Protein AF-A0A9E7ELL7-F1 (afdb_monomer)

Secondary structure (DSSP, 8-state):
--PPPP------------------EESSS-EE-GGG----HHHHHHHHT-EE--HHHHHHHHHHHTSPPPHHHHTTSEEEEESHHHHHHHHHTT----------TTSS---HHHHHHHHHHHHHHGGGGT-PPPPEEEEPPPEETTEEEEE--TT-TTSS--TT--HHHHHHHHHHHS---S-SSHHHHHHH---TTT-HHHHHHHHH---HHHHHHHHHHHHTTSS-HHHHHHHHHHHHHHHHHHHHHHHHT--HHHHHHHHS--PPP----

Solvent-accessible surface area (backbone atoms only — not comparable to full-atom values): 16360 Å² total; per-residue (Å²): 144,83,84,85,85,90,79,83,90,78,90,82,79,87,74,81,75,75,75,76,75,72,67,60,44,74,40,67,87,48,65,42,29,38,96,65,38,68,78,61,63,67,61,47,30,63,75,71,67,46,42,75,55,46,70,70,56,46,53,46,50,20,67,74,68,76,42,84,59,55,66,47,53,78,67,49,36,39,39,31,26,39,61,50,69,56,54,51,51,37,51,74,70,71,48,89,83,84,88,86,85,84,75,65,93,83,61,93,71,86,45,43,39,60,45,51,69,59,51,52,54,48,43,71,45,23,60,82,74,77,41,77,62,79,60,43,76,34,43,62,81,70,64,13,26,67,33,71,58,39,66,57,39,89,90,39,76,67,26,52,85,56,68,82,52,49,64,68,51,48,44,50,43,52,72,74,35,35,29,69,29,53,50,98,41,70,70,53,15,50,73,69,15,27,45,66,92,64,14,35,50,60,50,51,36,67,72,69,51,85,53,62,69,59,50,52,47,50,50,55,33,26,39,56,20,75,41,55,65,70,57,53,45,50,52,40,40,52,55,52,36,54,53,31,53,52,49,44,55,56,56,72,70,60,46,71,68,56,50,50,62,69,71,46,92,66,86,75,74,88,86,77,131

pLDDT: mean 84.32, std 18.84, range [29.28, 98.62]

Foldseek 3Di:
DDDDDDDDDDDDDDDPPPPPQPCFDFAQPDGAHRPLDADDVVVVCVVLVWAFLDPVVQVLCCVLVVHHRALCSVLCQQTTKFCVVVVSVCSVVVHDDDDDDDDDPAWPDDFQRNPSVVLVVVQVCQVVVPHHRDMDTGGDAQFFQQWRRDGQGPVDPLRDDDLPAALVRLLVSLVPRRDWQADPDLVVCQVQFGDLVIGNLLVLCSVQVRDPVVSVVCCVCRRNSNDDPVRSSVVSSVRVNVVSVVVVVVVVPDDPVNVCVVPDDDDDPCPDD

InterPro domains:
  IPR002305 Aminoacyl-tRNA synthetase, class Ic [PF00579] (119-244)
  IPR014729 Rossmann-like alpha/beta/alpha sandwich fold [G3DSA:3.40.50.620] (17-115)
  IPR014729 Rossmann-like alpha/beta/alpha sandwich fold [G3DSA:3.40.50.620] (116-154)

Radius of gyration: 25.14 Å; Cα contacts (8 Å, |Δi|>4): 303; chains: 1; bounding box: 100×64×61 Å

Sequence (273 aa):
MAEEPKKGDAVGSGVGGREAEEEQVVNPWEVTAKDGGKIDYDKLIEKFGCQRLEESLVRRVERLTGRPAHVFLRRGVFFAHRDFNEILDVYERGEKFYLYTGRGPSSEALHFGHLDPYFRMTRDVAPRIGYQKPALIESSFFPALQGETGKMSASDPNSAIYVTDSSKGIKNKVNRYAFSGGQDSIENHRKYGANLEVDIPVKYLGFFLEDDAELDHIRKEYGAGRMLTGEVKKRLIEVLSELVERHQRARAAVTDEMVDAFMAARPLPHMFS

Nearest PDB structures (foldseek):
  5ujj-assembly1_B  TM=9.370E-01  e=8.200E-26  Homo sapiens
  2quh-assembly1_B  TM=9.475E-01  e=1.214E-24  Homo sapiens
  3kt8-assembly2_C  TM=9.384E-01  e=3.379E-22  Saccharomyces cerevisiae
  3foc-assembly1_A-2  TM=9.316E-01  e=3.097E-21  Giardia lamblia ATCC 50803
  4j75-assembly1_A  TM=9.447E-01  e=1.026E-20  Plasmodium falciparum 3D7

Mean predicted aligned error: 8.96 Å

Structure (mmCIF, N/CA/C/O backbone):
data_AF-A0A9E7ELL7-F1
#
_entry.id   AF-A0A9E7ELL7-F1
#
loop_
_atom_site.group_PDB
_atom_site.id
_atom_site.type_symbol
_atom_site.label_atom_id
_atom_site.label_alt_id
_atom_site.label_comp_id
_atom_site.label_asym_id
_atom_site.label_entity_id
_atom_site.label_seq_id
_atom_site.pdbx_PDB_ins_code
_atom_site.Cartn_x
_atom_site.Cartn_y
_atom_site.Cartn_z
_atom_site.occupancy
_atom_site.B_iso_or_equiv
_atom_site.auth_seq_id
_atom_site.auth_comp_id
_atom_site.auth_asym_id
_atom_site.auth_atom_id
_atom_site.pdbx_PDB_model_num
ATOM 1 N N . MET A 1 1 ? 73.221 -36.186 26.616 1.00 43.66 1 MET A N 1
ATOM 2 C CA . MET A 1 1 ? 72.750 -36.550 25.265 1.00 43.66 1 MET A CA 1
ATOM 3 C C . MET A 1 1 ? 71.576 -37.496 25.416 1.00 43.66 1 MET A C 1
ATOM 5 O O . MET A 1 1 ? 71.796 -38.609 25.869 1.00 43.66 1 MET A O 1
ATOM 9 N N . ALA A 1 2 ? 70.369 -37.025 25.109 1.00 31.25 2 ALA A N 1
ATOM 10 C CA . ALA A 1 2 ? 69.216 -37.829 24.701 1.00 31.25 2 ALA A CA 1
ATOM 11 C C . ALA A 1 2 ? 68.102 -36.846 24.298 1.00 31.25 2 ALA A C 1
ATOM 13 O O . ALA A 1 2 ? 67.585 -36.129 25.151 1.00 31.25 2 ALA A O 1
ATOM 14 N N . GLU A 1 3 ? 67.833 -36.761 22.995 1.00 33.44 3 GLU A N 1
ATOM 15 C CA . GLU A 1 3 ? 66.688 -36.064 22.400 1.00 33.44 3 GLU A CA 1
ATOM 16 C C . GLU A 1 3 ? 65.380 -36.830 22.654 1.00 33.44 3 GLU A C 1
ATOM 18 O O . GLU A 1 3 ? 65.370 -38.052 22.817 1.00 33.44 3 GLU A O 1
ATOM 23 N N . GLU A 1 4 ? 64.281 -36.077 22.675 1.00 30.78 4 GLU A N 1
ATOM 24 C CA . GLU A 1 4 ? 62.903 -36.528 22.874 1.00 30.78 4 GLU A CA 1
ATOM 25 C C . GLU A 1 4 ? 62.364 -37.403 21.720 1.00 30.78 4 GLU A C 1
ATOM 27 O O . GLU A 1 4 ? 62.724 -37.197 20.556 1.00 30.78 4 GLU A O 1
ATOM 32 N N . PRO A 1 5 ? 61.438 -38.345 21.994 1.00 34.50 5 PRO A N 1
ATOM 33 C CA . PRO A 1 5 ? 60.794 -39.149 20.964 1.00 34.50 5 PRO A CA 1
ATOM 34 C C . PRO A 1 5 ? 59.518 -38.491 20.407 1.00 34.50 5 PRO A C 1
ATOM 36 O O . PRO A 1 5 ? 58.707 -37.916 21.132 1.00 34.50 5 PRO A O 1
ATOM 39 N N . LYS A 1 6 ? 59.300 -38.672 19.098 1.00 39.38 6 LYS A N 1
ATOM 40 C CA . LYS A 1 6 ? 58.065 -38.334 18.371 1.00 39.38 6 LYS A CA 1
ATOM 41 C C . LYS A 1 6 ? 56.900 -39.280 18.726 1.00 39.38 6 LYS A C 1
ATOM 43 O O . LYS A 1 6 ? 57.083 -40.493 18.797 1.00 39.38 6 LYS A O 1
ATOM 48 N N . LYS A 1 7 ? 55.685 -38.728 18.810 1.00 36.28 7 LYS A N 1
ATOM 49 C CA . LYS A 1 7 ? 54.375 -39.403 18.657 1.00 36.28 7 LYS A CA 1
ATOM 50 C C . LYS A 1 7 ? 53.616 -38.621 17.572 1.00 36.28 7 LYS A C 1
ATOM 52 O O . LYS A 1 7 ? 53.648 -37.400 17.613 1.00 36.28 7 LYS A O 1
ATOM 57 N N . GLY A 1 8 ? 53.012 -39.209 16.544 1.00 32.34 8 GLY A N 1
ATOM 58 C CA . GLY A 1 8 ? 52.287 -40.477 16.500 1.00 32.34 8 GLY A CA 1
ATOM 59 C C . GLY A 1 8 ? 50.798 -40.139 16.396 1.00 32.34 8 GLY A C 1
ATOM 60 O O . GLY A 1 8 ? 50.243 -39.590 17.343 1.00 32.34 8 GLY A O 1
ATOM 61 N N . ASP A 1 9 ? 50.225 -40.405 15.224 1.00 30.45 9 ASP A N 1
ATOM 62 C CA . ASP A 1 9 ? 48.910 -39.979 14.735 1.00 30.45 9 ASP A CA 1
ATOM 63 C C . ASP A 1 9 ? 47.727 -40.255 15.677 1.00 30.45 9 ASP A C 1
ATOM 65 O O . ASP A 1 9 ? 47.635 -41.311 16.304 1.00 30.45 9 ASP A O 1
ATOM 69 N N . ALA A 1 10 ? 46.760 -39.330 15.688 1.00 34.09 10 ALA A N 1
ATOM 70 C CA . ALA A 1 10 ? 45.421 -39.561 16.215 1.00 34.09 10 ALA A CA 1
ATOM 71 C C . ALA A 1 10 ? 44.362 -39.027 15.239 1.00 34.09 10 ALA A C 1
ATOM 73 O O . ALA A 1 10 ? 44.317 -37.849 14.891 1.00 34.09 10 ALA A O 1
ATOM 74 N N . VAL A 1 11 ? 43.527 -39.967 14.810 1.00 34.97 11 VAL A N 1
ATOM 75 C CA . VAL A 1 11 ? 42.362 -39.868 13.934 1.00 34.97 11 VAL A CA 1
ATOM 76 C C . VAL A 1 11 ? 41.392 -38.778 14.407 1.00 34.97 11 VAL A C 1
ATOM 78 O O . VAL A 1 11 ? 40.815 -38.877 15.487 1.00 34.97 11 VAL A O 1
ATOM 81 N N . GLY A 1 12 ? 41.186 -37.755 13.574 1.00 30.44 12 GLY A N 1
ATOM 82 C CA . GLY A 1 12 ? 40.154 -36.734 13.751 1.00 30.44 12 GLY A CA 1
ATOM 83 C C . GLY A 1 12 ? 38.870 -37.134 13.031 1.00 30.44 12 GLY A C 1
ATOM 84 O O . GLY A 1 12 ? 38.763 -37.007 11.814 1.00 30.44 12 GLY A O 1
ATOM 85 N N . SER A 1 13 ? 37.912 -37.640 13.801 1.00 32.66 13 SER A N 1
ATOM 86 C CA . SER A 1 13 ? 36.536 -37.932 13.407 1.00 32.66 13 SER A CA 1
ATOM 87 C C . SER A 1 13 ? 35.856 -36.720 12.769 1.00 32.66 13 SER A C 1
ATOM 89 O O . SER A 1 13 ? 35.783 -35.652 13.379 1.00 32.66 13 SER A O 1
ATOM 91 N N . GLY A 1 14 ? 35.312 -36.918 11.568 1.00 34.47 14 GLY A N 1
ATOM 92 C CA . GLY A 1 14 ? 34.451 -35.955 10.900 1.00 34.47 14 GLY A CA 1
ATOM 93 C C . GLY A 1 14 ? 33.219 -35.642 11.742 1.00 34.47 14 GLY A C 1
ATOM 94 O O . GLY A 1 14 ? 32.371 -36.502 11.972 1.00 34.47 14 GLY A O 1
ATOM 95 N N . VAL A 1 15 ? 33.113 -34.388 12.165 1.00 36.56 15 VAL A N 1
ATOM 96 C CA . VAL A 1 15 ? 31.844 -33.783 12.551 1.00 36.56 15 VAL A CA 1
ATOM 97 C C . VAL A 1 15 ? 31.489 -32.852 11.407 1.00 36.56 15 VAL A C 1
ATOM 99 O O . VAL A 1 15 ? 32.060 -31.773 11.270 1.00 36.56 15 VAL A O 1
ATOM 102 N N . GLY A 1 16 ? 30.588 -33.320 10.542 1.00 31.80 16 GLY A N 1
ATOM 103 C CA . GLY A 1 16 ? 29.908 -32.462 9.587 1.00 31.80 16 GLY A CA 1
ATOM 104 C C . GLY A 1 16 ? 29.202 -31.364 10.370 1.00 31.80 16 GLY A C 1
ATOM 105 O O . GLY A 1 16 ? 28.223 -31.628 11.072 1.00 31.80 16 GLY A O 1
ATOM 106 N N . GLY A 1 17 ? 29.739 -30.149 10.290 1.00 29.28 17 GLY A N 1
ATOM 107 C CA . GLY A 1 17 ? 29.010 -28.961 10.687 1.00 29.28 17 GLY A CA 1
ATOM 108 C C . GLY A 1 17 ? 27.741 -28.924 9.852 1.00 29.28 17 GLY A C 1
ATOM 109 O O . GLY A 1 17 ? 27.807 -28.859 8.628 1.00 29.28 17 GLY A O 1
ATOM 110 N N . ARG A 1 18 ? 26.582 -29.022 10.506 1.00 36.50 18 ARG A N 1
ATOM 111 C CA . ARG A 1 18 ? 25.353 -28.518 9.903 1.00 36.50 18 ARG A CA 1
ATOM 112 C C . ARG A 1 18 ? 25.609 -27.036 9.693 1.00 36.50 18 ARG A C 1
ATOM 114 O O . ARG A 1 18 ? 25.736 -26.307 10.675 1.00 36.50 18 ARG A O 1
ATOM 121 N N . GLU A 1 19 ? 25.772 -26.633 8.440 1.00 34.06 19 GLU A N 1
ATOM 122 C CA . GLU A 1 19 ? 25.652 -25.235 8.057 1.00 34.06 19 GLU A CA 1
ATOM 123 C C . GLU A 1 19 ? 24.343 -24.745 8.678 1.00 34.06 19 GLU A C 1
ATOM 125 O O . GLU A 1 19 ? 23.281 -25.333 8.459 1.00 34.06 19 GLU A O 1
ATOM 130 N N . ALA A 1 20 ? 24.436 -23.761 9.570 1.00 38.53 20 ALA A N 1
ATOM 131 C CA . ALA A 1 20 ? 23.254 -23.058 10.021 1.00 38.53 20 ALA A CA 1
ATOM 132 C C . ALA A 1 20 ? 22.677 -22.408 8.763 1.00 38.53 20 ALA A C 1
ATOM 134 O O . ALA A 1 20 ? 23.287 -21.491 8.221 1.00 38.53 20 ALA A O 1
ATOM 135 N N . GLU A 1 21 ? 21.571 -22.945 8.244 1.00 46.81 21 GLU A N 1
ATOM 136 C CA . GLU A 1 21 ? 20.858 -22.295 7.153 1.00 46.81 21 GLU A CA 1
ATOM 137 C C . GLU A 1 21 ? 20.517 -20.882 7.626 1.00 46.81 21 GLU A C 1
ATOM 139 O O . GLU A 1 21 ? 19.765 -20.718 8.587 1.00 46.81 21 GLU A O 1
ATOM 144 N N . GLU A 1 22 ? 21.100 -19.862 6.995 1.00 56.12 22 GLU A N 1
ATOM 145 C CA . GLU 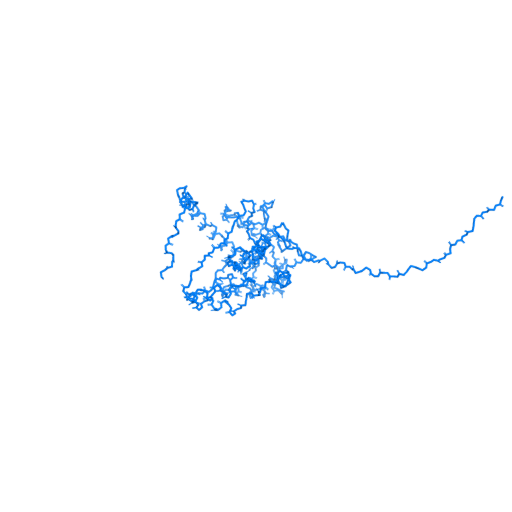A 1 22 ? 20.744 -18.479 7.291 1.00 56.12 22 GLU A CA 1
ATOM 146 C C . GLU A 1 22 ? 19.259 -18.284 6.946 1.00 56.12 22 GLU A C 1
ATOM 148 O O . GLU A 1 22 ? 18.849 -18.283 5.782 1.00 56.12 22 GLU A O 1
ATOM 153 N 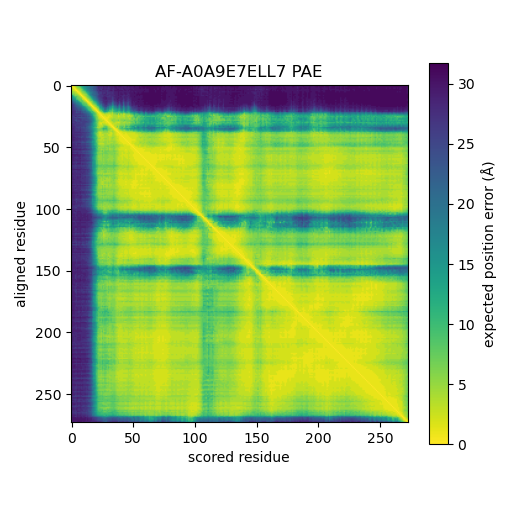N . GLU A 1 23 ? 18.417 -18.222 7.977 1.00 71.50 23 GLU A N 1
ATOM 154 C CA . GLU A 1 23 ? 16.991 -17.942 7.850 1.00 71.50 23 GLU A CA 1
ATOM 155 C C . GLU A 1 23 ? 16.754 -16.445 7.614 1.00 71.50 23 GLU A C 1
ATOM 157 O O . GLU A 1 23 ? 17.470 -15.595 8.138 1.00 71.50 23 GLU A O 1
ATOM 162 N N . GLN A 1 24 ? 15.680 -16.106 6.892 1.00 81.50 24 GLN A N 1
ATOM 163 C CA . GLN A 1 24 ? 15.206 -14.721 6.803 1.00 81.50 24 GLN A CA 1
ATOM 164 C C . GLN A 1 24 ? 14.912 -14.133 8.198 1.00 81.50 24 GLN A C 1
ATOM 166 O O . GLN A 1 24 ? 14.290 -14.785 9.052 1.00 81.50 24 GLN A O 1
ATOM 171 N N . VAL A 1 25 ? 15.292 -12.873 8.413 1.00 78.75 25 VAL A N 1
ATOM 172 C CA . VAL A 1 25 ? 15.015 -12.131 9.649 1.00 78.75 25 VAL A CA 1
ATOM 173 C C . VAL A 1 25 ? 13.893 -11.145 9.376 1.00 78.75 25 VAL A C 1
ATOM 175 O O . VAL A 1 25 ? 14.016 -10.274 8.526 1.00 78.75 25 VAL A O 1
ATOM 178 N N . VAL A 1 26 ? 1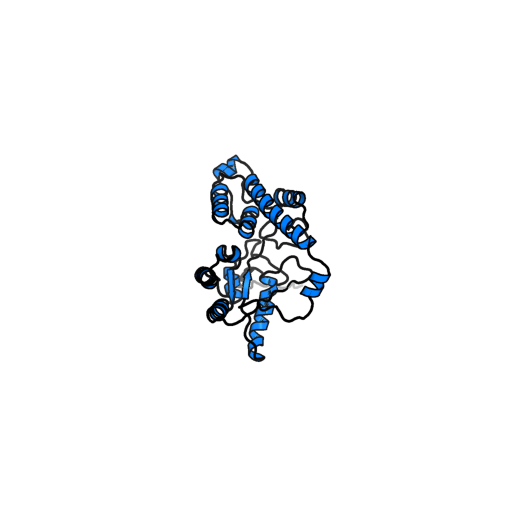2.783 -11.270 10.104 1.00 75.19 26 VAL A N 1
ATOM 179 C CA . VAL A 1 26 ? 11.666 -10.321 10.039 1.00 75.19 26 VAL A CA 1
ATOM 180 C C . VAL A 1 26 ? 11.233 -9.983 11.456 1.00 75.19 26 VAL A C 1
ATOM 182 O O . VAL A 1 26 ? 10.688 -10.829 12.163 1.00 75.19 26 VAL A O 1
ATOM 185 N N . ASN A 1 27 ? 11.510 -8.755 11.887 1.00 73.62 27 ASN A N 1
ATOM 186 C CA . ASN A 1 27 ? 11.159 -8.238 13.209 1.00 73.62 27 ASN A CA 1
ATOM 187 C C . ASN A 1 27 ? 10.890 -6.709 13.138 1.00 73.62 27 ASN A C 1
ATOM 189 O O . ASN A 1 27 ? 10.907 -6.134 12.044 1.00 73.62 27 ASN A O 1
ATOM 193 N N . PRO A 1 28 ? 10.592 -6.019 14.260 1.00 64.88 28 PRO A N 1
ATOM 194 C CA . PRO A 1 28 ? 10.284 -4.586 14.231 1.00 64.88 28 PRO A CA 1
ATOM 195 C C . PRO A 1 28 ? 11.435 -3.691 13.763 1.00 64.88 28 PRO A C 1
ATOM 197 O O . PRO A 1 28 ? 11.202 -2.562 13.343 1.00 64.88 28 PRO A O 1
ATOM 200 N N . TRP A 1 29 ? 12.668 -4.173 13.837 1.00 65.56 29 TRP A N 1
ATOM 201 C CA . TRP A 1 29 ? 13.875 -3.386 13.607 1.00 65.56 29 TRP A CA 1
ATOM 202 C C . TRP A 1 29 ? 14.555 -3.749 12.289 1.00 65.56 29 TRP A C 1
ATOM 204 O O . TRP A 1 29 ? 15.090 -2.871 11.617 1.00 65.56 29 TRP A O 1
ATOM 214 N N . GLU A 1 30 ? 14.483 -5.019 11.895 1.00 69.25 30 GLU A N 1
ATOM 215 C CA . GLU A 1 30 ? 15.226 -5.584 10.776 1.00 69.25 30 GLU A CA 1
ATOM 216 C C . GLU A 1 30 ? 14.345 -6.481 9.901 1.00 69.25 30 GLU A C 1
ATOM 218 O O . GLU A 1 30 ? 13.513 -7.255 10.388 1.00 69.25 30 GLU A O 1
ATOM 223 N N . VAL A 1 31 ? 14.550 -6.354 8.590 1.00 70.75 31 VAL A N 1
ATOM 224 C CA . VAL A 1 31 ? 13.953 -7.200 7.559 1.00 70.75 31 VAL A CA 1
ATOM 225 C C . VAL A 1 31 ? 15.061 -7.567 6.581 1.00 70.75 31 VAL A C 1
ATOM 227 O O . VAL A 1 31 ? 15.506 -6.710 5.820 1.00 70.75 31 VAL A O 1
ATOM 230 N N . THR A 1 32 ? 15.506 -8.817 6.607 1.00 73.44 32 THR A N 1
ATOM 231 C CA . THR A 1 32 ? 16.510 -9.355 5.686 1.00 73.44 32 THR A CA 1
ATOM 232 C C . THR A 1 32 ? 16.026 -10.683 5.122 1.00 73.44 32 THR A C 1
ATOM 234 O O . THR A 1 32 ? 15.540 -11.562 5.836 1.00 73.44 32 THR A O 1
ATOM 237 N N . ALA A 1 33 ? 16.114 -10.813 3.803 1.00 73.25 33 ALA A N 1
ATOM 238 C CA . ALA A 1 33 ? 15.846 -12.066 3.119 1.00 73.25 33 ALA A CA 1
ATOM 239 C C . ALA A 1 33 ? 17.100 -12.947 3.113 1.00 73.25 33 ALA A C 1
ATOM 241 O O . ALA A 1 33 ? 18.222 -12.437 3.123 1.00 73.25 33 ALA A O 1
ATOM 242 N N . LYS A 1 34 ? 16.900 -14.265 3.033 1.00 72.81 34 LYS A N 1
ATOM 243 C CA . LYS A 1 34 ? 17.990 -15.234 2.862 1.00 72.81 34 LYS A CA 1
ATOM 244 C C . LYS A 1 34 ? 18.791 -14.903 1.596 1.00 72.81 34 LYS A C 1
ATOM 246 O O . LYS A 1 34 ? 18.184 -14.693 0.547 1.00 72.81 34 LYS A O 1
ATOM 251 N N . ASP A 1 35 ? 20.117 -14.833 1.708 1.00 66.06 35 ASP A N 1
ATOM 252 C CA . ASP A 1 35 ? 21.062 -14.559 0.609 1.00 66.06 35 ASP A CA 1
ATOM 253 C C . ASP A 1 35 ? 20.788 -13.262 -0.187 1.00 66.06 35 ASP A C 1
ATOM 255 O O . ASP A 1 35 ? 21.155 -13.148 -1.356 1.00 66.06 35 ASP A O 1
ATOM 259 N N . GLY A 1 36 ? 20.100 -12.275 0.405 1.00 61.78 36 GLY A N 1
ATOM 260 C CA . GLY A 1 36 ? 19.645 -11.097 -0.348 1.00 61.78 36 GLY A CA 1
ATOM 261 C C . GLY A 1 36 ? 18.590 -11.439 -1.413 1.00 61.78 36 GLY A C 1
ATOM 262 O O . GLY A 1 36 ? 18.489 -10.773 -2.441 1.00 61.78 36 GLY A O 1
ATOM 263 N N . GLY A 1 37 ? 17.822 -12.505 -1.196 1.00 68.06 37 GLY A N 1
ATOM 264 C CA . GLY A 1 37 ? 16.690 -12.893 -2.028 1.00 68.06 37 GLY A CA 1
ATOM 265 C C . GLY A 1 37 ? 15.399 -12.147 -1.678 1.00 68.06 37 GLY A C 1
ATOM 266 O O . GLY A 1 37 ? 15.401 -11.015 -1.195 1.00 68.06 37 GLY A O 1
ATOM 267 N N . LYS A 1 38 ? 14.265 -12.807 -1.918 1.00 74.50 38 LYS A N 1
ATOM 268 C CA . LYS A 1 38 ? 12.917 -12.317 -1.592 1.00 74.50 38 LYS A CA 1
ATOM 269 C C . LYS A 1 38 ? 12.461 -12.861 -0.238 1.00 74.50 38 LYS A C 1
ATOM 271 O O . LYS A 1 38 ? 12.820 -13.973 0.144 1.00 74.50 38 LYS A O 1
ATOM 276 N N . ILE A 1 39 ? 11.632 -12.090 0.463 1.00 80.31 39 ILE A N 1
ATOM 277 C CA . ILE A 1 39 ? 10.960 -12.547 1.683 1.00 80.31 39 ILE A CA 1
ATOM 278 C C . ILE A 1 39 ? 9.959 -13.655 1.338 1.00 80.31 39 ILE A C 1
ATOM 280 O O . ILE A 1 39 ? 9.064 -13.473 0.509 1.00 80.31 39 ILE A O 1
ATOM 284 N N . ASP A 1 40 ? 10.103 -14.793 2.007 1.00 85.62 40 ASP A N 1
ATOM 285 C CA . ASP A 1 40 ? 9.199 -15.931 1.902 1.00 85.62 40 ASP A CA 1
ATOM 286 C C . ASP A 1 40 ? 8.050 -15.741 2.898 1.00 85.62 40 ASP A C 1
ATOM 288 O O . ASP A 1 40 ? 8.168 -16.033 4.092 1.00 85.62 40 ASP A O 1
ATOM 292 N N . TYR A 1 41 ? 6.942 -15.192 2.403 1.00 85.81 41 TYR A N 1
ATOM 293 C CA . TYR A 1 41 ? 5.769 -14.887 3.216 1.00 85.81 41 TYR A CA 1
ATOM 294 C C . TYR A 1 41 ? 5.042 -16.136 3.732 1.00 85.81 41 TYR A C 1
ATOM 296 O O . TYR A 1 41 ? 4.417 -16.054 4.787 1.00 85.81 41 TYR A O 1
ATOM 304 N N . ASP A 1 42 ? 5.150 -17.286 3.061 1.00 87.38 42 ASP A N 1
ATOM 305 C CA . ASP A 1 42 ? 4.527 -18.529 3.533 1.00 87.38 42 ASP A CA 1
ATOM 306 C C . ASP A 1 42 ? 5.263 -19.062 4.765 1.00 87.38 42 ASP A C 1
ATOM 308 O O . ASP A 1 42 ? 4.636 -19.356 5.787 1.00 87.38 42 ASP A O 1
ATOM 312 N N . LYS A 1 43 ? 6.601 -19.017 4.755 1.00 85.88 43 LYS A N 1
ATOM 313 C CA . LYS A 1 43 ? 7.395 -19.286 5.966 1.00 85.88 43 LYS A CA 1
ATOM 314 C C . LYS A 1 43 ? 7.088 -18.314 7.105 1.00 85.88 43 LYS A C 1
ATOM 316 O O . LYS A 1 43 ? 7.156 -18.705 8.270 1.00 85.88 43 LYS A O 1
ATOM 321 N N . LEU A 1 44 ? 6.755 -17.052 6.811 1.00 84.38 44 LEU A N 1
ATOM 322 C CA . LEU A 1 44 ? 6.331 -16.106 7.853 1.00 84.38 44 LEU A CA 1
ATOM 323 C C . LEU A 1 44 ? 4.980 -16.501 8.456 1.00 84.38 44 LEU A C 1
ATOM 325 O O . LEU A 1 44 ? 4.835 -16.445 9.677 1.00 84.38 44 LEU A O 1
ATOM 329 N N . ILE A 1 45 ? 4.014 -16.937 7.643 1.00 87.00 45 ILE A N 1
ATOM 330 C CA . ILE A 1 45 ? 2.720 -17.427 8.143 1.00 87.00 45 ILE A CA 1
ATOM 331 C C . ILE A 1 45 ? 2.942 -18.562 9.144 1.00 87.00 45 ILE A C 1
ATOM 333 O O . ILE A 1 45 ? 2.415 -18.499 10.256 1.00 87.00 45 ILE A O 1
ATOM 337 N N . GLU A 1 46 ? 3.771 -19.544 8.788 1.00 86.56 46 GLU A N 1
ATOM 338 C CA . GLU A 1 46 ? 4.094 -20.681 9.655 1.00 86.56 46 GLU A CA 1
ATOM 339 C C . GLU A 1 46 ? 4.831 -20.245 10.929 1.00 86.56 46 GLU A C 1
ATOM 341 O O . GLU A 1 46 ? 4.389 -20.546 12.040 1.00 86.56 46 GLU A O 1
ATOM 346 N N . LYS A 1 47 ? 5.915 -19.467 10.789 1.00 83.62 47 LYS A N 1
ATOM 347 C CA . LYS A 1 47 ? 6.759 -19.005 11.909 1.00 83.62 47 LYS A CA 1
ATOM 348 C C . LYS A 1 47 ? 5.976 -18.184 12.931 1.00 83.62 47 LYS A C 1
ATOM 350 O O . LYS A 1 47 ? 6.163 -18.331 14.144 1.00 83.62 47 LYS A O 1
ATOM 355 N N . PHE A 1 48 ? 5.091 -17.313 12.457 1.00 83.19 48 PHE A N 1
ATOM 356 C CA . PHE A 1 48 ? 4.283 -16.462 13.321 1.00 83.19 48 PHE A CA 1
ATOM 357 C C . PHE A 1 48 ? 2.950 -17.119 13.718 1.00 83.19 48 PHE A C 1
ATOM 359 O O . PHE A 1 48 ? 2.285 -16.627 14.632 1.00 83.19 48 PHE A O 1
ATOM 366 N N . GLY A 1 49 ? 2.576 -18.259 13.132 1.00 85.56 49 GLY A N 1
ATOM 367 C CA . GLY A 1 49 ? 1.323 -18.963 13.420 1.00 85.56 49 GLY A CA 1
ATOM 368 C C . GLY A 1 49 ? 0.086 -18.175 12.982 1.00 85.56 49 GLY A C 1
ATOM 369 O O . GLY A 1 49 ? -0.924 -18.160 13.690 1.00 85.56 49 GLY A O 1
ATOM 370 N N . CYS A 1 50 ? 0.201 -17.427 11.885 1.00 90.31 50 CYS A N 1
ATOM 371 C CA . CYS A 1 50 ? -0.922 -16.735 11.257 1.00 90.31 50 CYS A CA 1
ATOM 372 C C . CYS A 1 50 ? -1.705 -17.699 10.353 1.00 90.31 50 CYS A C 1
ATOM 374 O O . CYS A 1 50 ? -1.279 -18.821 10.092 1.00 90.31 50 CYS A O 1
ATOM 376 N N . GLN A 1 51 ? -2.851 -17.248 9.855 1.00 93.50 51 GLN A N 1
ATOM 377 C CA . GLN A 1 51 ? -3.602 -17.927 8.801 1.00 93.50 51 GLN A CA 1
ATOM 378 C C . GLN A 1 51 ? -3.425 -17.170 7.487 1.00 93.50 51 GLN A C 1
ATOM 380 O O . GLN A 1 51 ? -3.320 -15.943 7.488 1.00 93.50 51 GLN A O 1
ATOM 385 N N . ARG A 1 52 ? -3.386 -17.889 6.362 1.00 95.06 52 ARG A N 1
ATOM 386 C CA . ARG A 1 52 ? -3.370 -17.274 5.030 1.00 95.06 52 ARG A CA 1
ATOM 387 C C . ARG A 1 52 ? -4.698 -16.557 4.793 1.00 95.06 52 ARG A C 1
ATOM 389 O O . ARG A 1 52 ? -5.758 -17.127 5.032 1.00 95.06 52 ARG A O 1
ATOM 396 N N . LEU A 1 53 ? -4.647 -15.331 4.278 1.00 95.62 53 LEU A N 1
ATOM 397 C CA . LEU A 1 53 ? -5.843 -14.641 3.802 1.00 95.62 53 LEU A CA 1
ATOM 398 C C . LEU A 1 53 ? -6.215 -15.208 2.432 1.00 95.62 53 LEU A C 1
ATOM 400 O O . LEU A 1 53 ? -5.640 -14.847 1.409 1.00 95.62 53 LEU A O 1
ATOM 404 N N . GLU A 1 54 ? -7.139 -16.163 2.440 1.00 95.31 54 GLU A N 1
ATOM 405 C CA . GLU A 1 54 ? -7.611 -16.830 1.232 1.00 95.31 54 GLU A CA 1
ATOM 406 C C . GLU A 1 54 ? -8.619 -15.988 0.442 1.00 95.31 54 GLU A C 1
ATOM 408 O O . GLU A 1 54 ? -9.374 -15.182 0.987 1.00 95.31 54 GLU A O 1
ATOM 413 N N . GLU A 1 55 ? -8.728 -16.283 -0.852 1.00 95.69 55 GLU A N 1
ATOM 414 C CA . GLU A 1 55 ? -9.715 -15.680 -1.753 1.00 95.69 55 GLU A CA 1
ATOM 415 C C . GLU A 1 55 ? -11.170 -15.892 -1.280 1.00 95.69 55 GLU A C 1
ATOM 417 O O . GLU A 1 55 ? -12.068 -15.097 -1.559 1.00 95.69 55 GLU A O 1
ATOM 422 N N . SER A 1 56 ? -11.428 -16.964 -0.525 1.00 97.00 56 SER A N 1
ATOM 423 C CA . SER A 1 56 ? -12.722 -17.220 0.115 1.00 97.00 56 SER A CA 1
ATOM 424 C C . SER A 1 56 ? -13.118 -16.101 1.093 1.00 97.00 56 SER A C 1
ATOM 426 O O . SER A 1 56 ? -14.279 -15.681 1.096 1.00 97.00 56 SER A O 1
ATOM 428 N N . LEU A 1 57 ? -12.162 -15.570 1.862 1.00 97.19 57 LEU A N 1
ATOM 429 C CA . LEU A 1 57 ? -12.365 -14.447 2.779 1.00 97.19 57 LEU A CA 1
ATOM 430 C C . LEU A 1 57 ? -12.501 -13.123 2.031 1.00 97.19 57 LEU A C 1
ATOM 432 O O . LEU A 1 57 ? -13.349 -12.315 2.403 1.00 97.19 57 LEU A O 1
ATOM 436 N N . VAL A 1 58 ? -11.738 -12.922 0.952 1.00 97.31 58 VAL A N 1
ATOM 437 C CA . VAL A 1 58 ? -11.879 -11.741 0.081 1.00 97.31 58 VAL A CA 1
ATOM 438 C C . VAL A 1 58 ? -13.307 -11.662 -0.462 1.00 97.31 58 VAL A C 1
ATOM 440 O O . VAL A 1 58 ? -14.000 -10.673 -0.224 1.00 97.31 58 VAL A O 1
ATOM 443 N N . ARG A 1 59 ? -13.814 -12.747 -1.060 1.00 97.81 59 ARG A N 1
ATOM 444 C CA . ARG A 1 59 ? -15.209 -12.827 -1.531 1.00 97.81 59 ARG A CA 1
ATOM 445 C C . ARG A 1 59 ? -16.232 -12.635 -0.411 1.00 97.81 59 ARG A C 1
ATOM 447 O O . ARG A 1 59 ? -17.310 -12.085 -0.637 1.00 97.81 59 ARG A O 1
ATOM 454 N N . ARG A 1 60 ? -15.922 -13.088 0.808 1.00 97.69 60 ARG A N 1
ATOM 455 C CA . ARG A 1 60 ? -16.790 -12.881 1.975 1.00 97.69 60 ARG A CA 1
ATOM 456 C C . ARG A 1 60 ? -16.874 -11.400 2.356 1.00 97.69 60 ARG A C 1
ATOM 458 O O . ARG A 1 60 ? -17.978 -10.933 2.626 1.00 97.69 60 ARG A O 1
ATOM 465 N N . VAL A 1 61 ? -15.760 -10.663 2.322 1.00 97.56 61 VAL A N 1
ATOM 466 C CA . VAL A 1 61 ? -15.741 -9.199 2.518 1.00 97.56 61 VAL A CA 1
ATOM 467 C C . VAL A 1 61 ? -16.632 -8.510 1.486 1.00 97.56 61 VAL A C 1
ATOM 469 O O . VAL A 1 61 ? -17.451 -7.669 1.855 1.00 97.56 61 VAL A O 1
ATOM 472 N N . GLU A 1 62 ? -16.530 -8.888 0.212 1.00 97.38 62 GLU A N 1
ATOM 473 C CA . GLU A 1 62 ? -17.347 -8.290 -0.854 1.00 97.38 62 GLU A CA 1
ATOM 474 C C . GLU A 1 62 ? -18.837 -8.531 -0.639 1.00 97.38 62 GLU A C 1
ATOM 476 O O . GLU A 1 62 ? -19.639 -7.598 -0.695 1.00 97.38 62 GLU A O 1
ATOM 481 N N . ARG A 1 63 ? -19.205 -9.777 -0.320 1.00 97.75 63 ARG A N 1
ATOM 482 C CA . ARG A 1 63 ? -20.593 -10.156 -0.047 1.00 97.75 63 ARG A CA 1
ATOM 483 C C . ARG A 1 63 ? -21.173 -9.389 1.137 1.00 97.75 63 ARG A C 1
ATOM 485 O O . ARG A 1 63 ? -22.300 -8.916 1.048 1.00 97.75 63 ARG A O 1
ATOM 492 N N . LEU A 1 64 ? -20.427 -9.295 2.237 1.00 96.50 64 LEU A N 1
ATOM 493 C CA . LEU A 1 64 ? -20.900 -8.644 3.458 1.00 96.50 64 LEU A CA 1
ATOM 494 C C . LEU A 1 64 ? -20.991 -7.123 3.295 1.00 96.50 64 LEU A C 1
ATOM 496 O O . LEU A 1 64 ? -21.946 -6.516 3.766 1.00 96.50 64 LEU A O 1
ATOM 500 N N . THR A 1 65 ? -20.027 -6.503 2.613 1.00 95.31 65 THR A N 1
ATOM 501 C CA . THR A 1 65 ? -19.977 -5.037 2.468 1.00 95.31 65 THR A CA 1
ATOM 502 C C . THR A 1 65 ? -20.768 -4.508 1.270 1.00 95.31 65 THR A C 1
ATOM 504 O O . THR A 1 65 ? -21.008 -3.302 1.188 1.00 95.31 65 THR A O 1
ATOM 507 N N . GLY A 1 66 ? -21.141 -5.372 0.318 1.00 96.25 66 GLY A N 1
ATOM 508 C CA . GLY A 1 66 ? -21.777 -4.979 -0.942 1.00 96.25 66 GLY A CA 1
ATOM 509 C C . GLY A 1 66 ? -20.874 -4.124 -1.838 1.00 96.25 66 GLY A C 1
ATOM 510 O O . GLY A 1 66 ? -21.369 -3.399 -2.701 1.00 96.25 66 GLY A O 1
ATOM 511 N N . ARG A 1 67 ? -19.555 -4.151 -1.607 1.00 95.25 67 ARG A N 1
ATOM 512 C CA . ARG A 1 67 ? -18.555 -3.345 -2.316 1.00 95.25 67 ARG A CA 1
ATOM 513 C C . ARG A 1 67 ? -17.421 -4.237 -2.820 1.00 95.25 67 ARG A C 1
ATOM 515 O O . ARG A 1 67 ? -17.099 -5.216 -2.151 1.00 95.25 67 ARG A O 1
ATOM 522 N N . PRO A 1 68 ? -16.775 -3.889 -3.946 1.00 95.00 68 PRO A N 1
ATOM 523 C CA . PRO A 1 68 ? -15.553 -4.564 -4.368 1.00 95.00 68 PRO A CA 1
ATOM 524 C C . PRO A 1 68 ? -14.497 -4.524 -3.259 1.00 95.00 68 PRO A C 1
ATOM 526 O O . PRO A 1 68 ? -14.299 -3.481 -2.624 1.00 95.00 68 PRO A O 1
ATOM 529 N N . ALA A 1 69 ? -13.803 -5.639 -3.034 1.00 96.06 69 ALA A N 1
ATOM 530 C CA . ALA A 1 69 ? -12.759 -5.716 -2.019 1.00 96.06 69 ALA A CA 1
ATOM 531 C C . ALA A 1 69 ? -11.622 -4.769 -2.395 1.00 96.06 69 ALA A C 1
ATOM 533 O O . ALA A 1 69 ? -11.330 -4.593 -3.570 1.00 96.06 69 ALA A O 1
ATOM 534 N N . HIS A 1 70 ? -10.949 -4.159 -1.422 1.00 96.19 70 HIS A N 1
ATOM 535 C CA . HIS A 1 70 ? -9.836 -3.253 -1.713 1.00 96.19 70 HIS A CA 1
ATOM 536 C C . HIS A 1 70 ? -8.729 -3.957 -2.526 1.00 96.19 70 HIS A C 1
ATOM 538 O O . HIS A 1 70 ? -8.479 -5.145 -2.318 1.00 96.19 70 HIS A O 1
ATOM 544 N N . VAL A 1 71 ? -8.009 -3.227 -3.390 1.00 95.00 71 VAL A N 1
ATOM 545 C CA . VAL A 1 71 ? -6.916 -3.781 -4.225 1.00 95.00 71 VAL A CA 1
ATOM 546 C C . VAL A 1 71 ? -5.888 -4.568 -3.410 1.00 95.00 71 VAL A C 1
ATOM 548 O O . VAL A 1 71 ? -5.386 -5.589 -3.859 1.00 95.00 71 VAL A O 1
ATOM 551 N N . PHE A 1 72 ? -5.621 -4.153 -2.171 1.00 95.00 72 PHE A N 1
ATOM 552 C CA . PHE A 1 72 ? -4.695 -4.854 -1.276 1.00 95.00 72 PHE A CA 1
ATOM 553 C C . PHE A 1 72 ? -5.185 -6.228 -0.812 1.00 95.00 72 PHE A C 1
ATOM 555 O O . PHE A 1 72 ? -4.357 -7.089 -0.537 1.00 95.00 72 PHE A O 1
ATOM 562 N N . LEU A 1 73 ? -6.497 -6.448 -0.740 1.00 95.50 73 LEU A N 1
ATOM 563 C CA . LEU A 1 73 ? -7.055 -7.777 -0.490 1.00 95.50 73 LEU A CA 1
ATOM 564 C C . LEU A 1 73 ? -7.004 -8.609 -1.774 1.00 95.50 73 LEU A C 1
ATOM 566 O O . LEU A 1 73 ? -6.420 -9.687 -1.772 1.00 95.50 73 LEU A O 1
ATOM 570 N N . ARG A 1 74 ? -7.521 -8.068 -2.888 1.00 94.31 74 ARG A N 1
ATOM 571 C CA . ARG A 1 74 ? -7.591 -8.781 -4.182 1.00 94.31 74 ARG A CA 1
ATOM 572 C C . ARG A 1 74 ? -6.220 -9.201 -4.717 1.00 94.31 74 ARG A C 1
ATOM 574 O O . ARG A 1 74 ? -6.090 -10.224 -5.375 1.00 94.31 74 ARG A O 1
ATOM 581 N N . ARG A 1 75 ? -5.185 -8.403 -4.444 1.00 94.25 75 ARG A N 1
ATOM 582 C CA . ARG A 1 75 ? -3.816 -8.624 -4.939 1.00 94.25 75 ARG A CA 1
ATOM 583 C C . ARG A 1 75 ? -2.898 -9.282 -3.908 1.00 94.25 75 ARG A C 1
ATOM 585 O O . ARG A 1 75 ? -1.691 -9.328 -4.127 1.00 94.25 75 ARG A O 1
ATOM 592 N N . GLY A 1 76 ? -3.441 -9.757 -2.783 1.00 92.38 76 GLY A N 1
ATOM 593 C CA . GLY A 1 76 ? -2.675 -10.464 -1.753 1.00 92.38 76 GLY A CA 1
ATOM 594 C C . GLY A 1 76 ? -1.614 -9.610 -1.053 1.00 92.38 76 GLY A C 1
ATOM 595 O O . GLY A 1 76 ? -0.652 -10.154 -0.521 1.00 92.38 76 GLY A O 1
ATOM 596 N N . VAL A 1 77 ? -1.771 -8.281 -1.053 1.00 91.44 77 VAL A N 1
ATOM 597 C CA . VAL A 1 77 ? -0.913 -7.376 -0.271 1.00 91.44 77 VAL A CA 1
ATOM 598 C C . VAL A 1 77 ? -1.179 -7.598 1.209 1.00 91.44 77 VAL A C 1
ATOM 600 O O . VAL A 1 77 ? -0.240 -7.754 1.978 1.00 91.44 77 VAL A O 1
ATOM 603 N N . PHE A 1 78 ? -2.450 -7.671 1.609 1.00 93.69 78 PHE A N 1
ATOM 604 C CA . PHE A 1 78 ? -2.824 -8.302 2.870 1.00 93.69 78 PHE A CA 1
ATOM 605 C C . PHE A 1 78 ? -2.851 -9.813 2.652 1.00 93.69 78 PHE A C 1
ATOM 607 O O . PHE A 1 78 ? -3.754 -10.329 1.998 1.00 93.69 78 PHE A O 1
ATOM 614 N N . PHE A 1 79 ? -1.830 -10.506 3.152 1.00 92.88 79 PHE A N 1
ATOM 615 C CA . PHE A 1 79 ? -1.564 -11.908 2.811 1.00 92.88 79 PHE A CA 1
ATOM 616 C C . PHE A 1 79 ? -1.890 -12.877 3.951 1.00 92.88 79 PHE A C 1
ATOM 618 O O . PHE A 1 79 ? -2.111 -14.064 3.709 1.00 92.88 79 PHE A O 1
ATOM 625 N N . ALA A 1 80 ? -1.931 -12.386 5.189 1.00 93.94 80 ALA A N 1
ATOM 626 C CA . ALA A 1 80 ? -2.167 -13.198 6.373 1.00 93.94 80 ALA A CA 1
ATOM 627 C C . ALA A 1 80 ? -3.111 -12.503 7.357 1.00 93.94 80 ALA A C 1
ATOM 629 O O . ALA A 1 80 ? -3.329 -11.293 7.288 1.00 93.94 80 ALA A O 1
ATOM 630 N N . HIS A 1 81 ? -3.686 -13.273 8.274 1.00 95.06 81 HIS A N 1
ATOM 631 C CA . HIS A 1 81 ? -4.585 -12.767 9.300 1.00 95.06 81 HIS A CA 1
ATOM 632 C C . HIS A 1 81 ? -4.570 -13.617 10.576 1.00 95.06 81 HIS A C 1
ATOM 634 O O . HIS A 1 81 ? -4.046 -14.733 10.611 1.00 95.06 81 HIS A O 1
ATOM 640 N N . ARG A 1 82 ? -5.214 -13.098 11.626 1.00 94.88 82 ARG A N 1
ATOM 641 C CA . ARG A 1 82 ? -5.630 -13.846 12.822 1.00 94.88 82 ARG A CA 1
ATOM 642 C C . ARG A 1 82 ? -7.062 -13.471 13.153 1.00 94.88 82 ARG A C 1
ATOM 644 O O . ARG A 1 82 ? -7.356 -12.285 13.256 1.00 94.88 82 ARG A O 1
ATOM 651 N N . ASP A 1 83 ? -7.935 -14.461 13.279 1.00 95.69 83 ASP A N 1
ATOM 652 C CA . ASP A 1 83 ? -9.341 -14.296 13.676 1.00 95.69 83 ASP A CA 1
ATOM 653 C C . ASP A 1 83 ? -10.135 -13.289 12.809 1.00 95.69 83 ASP A C 1
ATOM 655 O O . ASP A 1 83 ? -11.187 -12.800 13.202 1.00 95.69 83 ASP A O 1
ATOM 659 N N . PHE A 1 84 ? -9.674 -12.983 11.587 1.00 96.50 84 PHE A N 1
ATOM 660 C CA . PHE A 1 84 ? -10.397 -12.092 10.674 1.00 96.50 84 PHE A CA 1
ATOM 661 C C . PHE A 1 84 ? -11.775 -12.649 10.308 1.00 96.50 84 PHE A C 1
ATOM 663 O O . PHE A 1 84 ? -12.736 -11.894 10.201 1.00 96.50 84 PHE A O 1
ATOM 670 N N . ASN A 1 85 ? -11.901 -13.975 10.209 1.00 96.00 85 ASN A N 1
ATOM 671 C CA . ASN A 1 85 ? -13.193 -14.626 10.026 1.00 96.00 85 ASN A CA 1
ATOM 672 C C . ASN A 1 85 ? -14.170 -14.320 11.178 1.00 96.00 85 ASN A C 1
ATOM 674 O O . ASN A 1 85 ? -15.347 -14.107 10.913 1.00 96.00 85 ASN A O 1
ATOM 678 N N . GLU A 1 86 ? -13.688 -14.221 12.422 1.00 95.81 86 GLU A N 1
ATOM 679 C CA . GLU A 1 86 ? -14.527 -13.882 13.581 1.00 95.81 86 GLU A CA 1
ATOM 680 C C . GLU A 1 86 ? -15.040 -12.438 13.492 1.00 95.81 86 GLU A C 1
ATOM 682 O O . GLU A 1 86 ? -16.197 -12.176 13.813 1.00 95.81 86 GLU A O 1
ATOM 687 N N . ILE A 1 87 ? -14.227 -11.503 12.983 1.00 96.81 87 ILE A N 1
ATOM 688 C CA . ILE A 1 87 ? -14.673 -10.124 12.706 1.00 96.81 87 ILE A CA 1
ATOM 689 C C . ILE A 1 87 ? -15.764 -10.099 11.636 1.00 96.81 87 ILE A C 1
ATOM 691 O O . ILE A 1 87 ? -16.733 -9.350 11.764 1.00 96.81 87 ILE A O 1
ATOM 695 N N . LEU A 1 88 ? -15.638 -10.925 10.595 1.00 96.69 88 LEU A N 1
ATOM 696 C CA . LEU A 1 88 ? -16.683 -11.056 9.582 1.00 96.69 88 LEU A CA 1
ATOM 697 C C . LEU A 1 88 ? -17.969 -11.650 10.174 1.00 96.69 88 LEU A C 1
ATOM 699 O O . LEU A 1 88 ? -19.051 -11.191 9.817 1.00 96.69 88 LEU A O 1
ATOM 703 N N . ASP A 1 89 ? -17.866 -12.592 11.117 1.00 97.31 89 ASP A N 1
ATOM 704 C CA . ASP A 1 89 ? -19.026 -13.123 11.842 1.00 97.31 89 ASP A CA 1
ATOM 705 C C . ASP A 1 89 ? -19.689 -12.044 12.722 1.00 97.31 89 ASP A C 1
ATOM 707 O O . ASP A 1 89 ? -20.913 -11.935 12.747 1.00 97.31 89 ASP A O 1
ATOM 711 N N . VAL A 1 90 ? -18.896 -11.230 13.433 1.00 95.75 90 VAL A N 1
ATOM 712 C CA . VAL A 1 90 ? -19.376 -10.083 14.233 1.00 95.75 90 VAL A CA 1
ATOM 713 C C . VAL A 1 90 ? -20.129 -9.090 13.344 1.00 95.75 90 VAL A C 1
ATOM 715 O O . VAL A 1 90 ? -21.251 -8.700 13.667 1.00 95.75 90 VAL A O 1
ATOM 718 N N . TYR A 1 91 ? -19.554 -8.732 12.193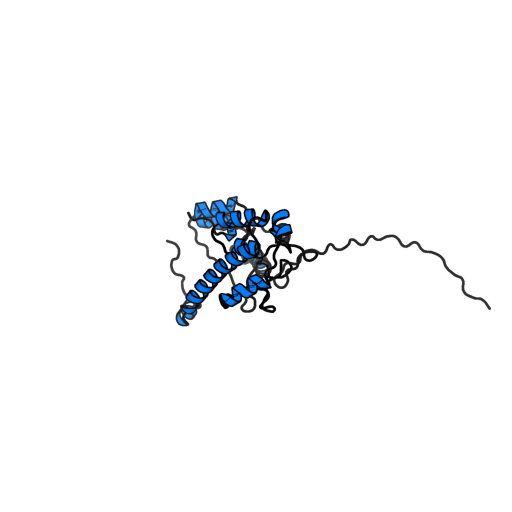 1.00 95.38 91 TYR A N 1
ATOM 719 C CA . TYR A 1 91 ? -20.194 -7.832 11.234 1.00 95.38 91 TYR A CA 1
ATOM 720 C C . TYR A 1 91 ? -21.505 -8.411 10.680 1.00 95.38 91 TYR A C 1
ATOM 722 O O . TYR A 1 91 ? -22.513 -7.711 10.626 1.00 95.38 91 TYR A O 1
ATOM 730 N N . GLU A 1 92 ? -21.519 -9.696 10.318 1.00 95.56 92 GLU A N 1
ATOM 731 C CA . GLU A 1 92 ? -22.703 -10.390 9.790 1.00 95.56 92 GLU A CA 1
ATOM 732 C C . GLU A 1 92 ? -23.852 -10.460 10.811 1.00 95.56 92 GLU A C 1
ATOM 734 O O . GLU A 1 92 ? -25.020 -10.405 10.428 1.00 95.56 92 GLU A O 1
ATOM 739 N N . ARG A 1 93 ? -23.540 -10.506 12.113 1.00 96.50 93 ARG A N 1
ATOM 740 C CA . ARG A 1 93 ? -24.535 -10.439 13.200 1.00 96.50 93 ARG A CA 1
ATOM 741 C C . ARG A 1 93 ? -25.014 -9.020 13.530 1.00 96.50 93 ARG A C 1
ATOM 743 O O . ARG A 1 93 ? -25.875 -8.864 14.393 1.00 96.50 93 ARG A O 1
ATOM 750 N N . GLY A 1 94 ? -24.471 -7.987 12.882 1.00 93.44 94 GLY A N 1
ATOM 751 C CA . GLY A 1 94 ? -24.756 -6.588 13.219 1.00 93.44 94 GLY A CA 1
ATOM 752 C C . GLY A 1 94 ? -24.145 -6.146 14.554 1.00 93.44 94 GLY A C 1
ATOM 753 O O . GLY A 1 94 ? -24.559 -5.138 15.133 1.00 93.44 94 GLY A O 1
ATOM 754 N N . GLU A 1 95 ? -23.169 -6.897 15.065 1.00 93.62 95 GLU A N 1
ATOM 755 C CA . GLU A 1 95 ? -22.422 -6.535 16.263 1.00 93.62 95 GLU A CA 1
ATOM 756 C C . GLU A 1 95 ? -21.333 -5.505 15.930 1.00 93.62 95 GLU A C 1
ATOM 758 O O . GLU A 1 95 ? -20.845 -5.387 14.804 1.00 93.62 95 GLU A O 1
ATOM 763 N N . LYS A 1 96 ? -20.946 -4.719 16.937 1.00 91.38 96 LYS A N 1
ATOM 764 C CA . LYS A 1 96 ? -19.985 -3.626 16.768 1.00 91.38 96 LYS A CA 1
ATOM 765 C C . LYS A 1 96 ? -18.564 -4.115 17.020 1.00 91.38 96 LYS A C 1
ATOM 767 O O . LYS A 1 96 ? -18.300 -4.788 18.011 1.00 91.38 96 LYS A O 1
ATOM 772 N N . PHE A 1 97 ? -17.639 -3.662 16.185 1.00 93.81 97 PHE A N 1
ATOM 773 C CA . PHE A 1 97 ? -16.199 -3.732 16.417 1.00 93.81 97 PHE A CA 1
ATOM 774 C C . PHE A 1 97 ? -15.562 -2.383 16.067 1.00 93.81 97 PHE A C 1
ATOM 776 O O . PHE A 1 97 ? -16.225 -1.481 15.550 1.00 93.81 97 PHE A O 1
ATOM 783 N N . TYR A 1 98 ? -14.276 -2.225 16.364 1.00 93.31 98 TYR A N 1
ATOM 784 C CA . TYR A 1 98 ? -13.515 -1.026 16.028 1.00 93.31 98 TYR A CA 1
ATOM 785 C C . TYR A 1 98 ? -12.180 -1.401 15.385 1.00 93.31 98 TYR A C 1
ATOM 787 O O . TYR A 1 98 ? -11.678 -2.510 15.560 1.00 93.31 98 TYR A O 1
ATOM 795 N N . LEU A 1 99 ? -11.613 -0.465 14.627 1.00 93.44 99 LEU A N 1
ATOM 796 C CA . LEU A 1 99 ? -10.294 -0.609 14.021 1.00 93.44 99 LEU A CA 1
ATOM 797 C C . LEU A 1 99 ? -9.249 0.067 14.905 1.00 93.44 99 LEU A C 1
ATOM 799 O O . LEU A 1 99 ? -9.476 1.158 15.429 1.00 93.44 99 LEU A O 1
ATOM 803 N N . TYR A 1 100 ? -8.088 -0.566 15.027 1.00 90.69 100 TYR A N 1
ATOM 804 C CA . TYR A 1 100 ? -6.928 -0.006 15.704 1.00 90.69 100 TYR A CA 1
ATOM 805 C C . TYR A 1 100 ? -5.688 -0.181 14.831 1.00 90.69 100 TYR A C 1
ATOM 807 O O . TYR A 1 100 ? -5.386 -1.274 14.359 1.00 90.69 100 TYR A O 1
ATOM 815 N N . THR A 1 101 ? -4.974 0.919 14.624 1.00 88.88 101 THR A N 1
ATOM 816 C CA . THR A 1 101 ? -3.648 0.964 14.009 1.00 88.88 101 THR A CA 1
ATOM 817 C C . THR A 1 101 ? -2.833 2.051 14.707 1.00 88.88 101 THR A C 1
ATOM 819 O O . THR A 1 101 ? -3.392 2.897 15.408 1.00 88.88 101 THR A O 1
ATOM 822 N N . GLY A 1 102 ? -1.516 2.033 14.533 1.00 79.88 102 GLY A N 1
ATOM 823 C CA . GLY A 1 102 ? -0.613 3.017 15.122 1.00 79.88 102 GLY A CA 1
ATOM 824 C C . GLY A 1 102 ? 0.266 3.699 14.085 1.00 79.88 102 GLY A C 1
ATOM 825 O O . GLY A 1 102 ? 0.143 3.475 12.883 1.00 79.88 102 GLY A O 1
ATOM 826 N N . ARG A 1 103 ? 1.214 4.505 14.559 1.00 75.75 103 ARG A N 1
ATOM 827 C CA . ARG A 1 103 ? 2.382 4.936 13.788 1.00 75.75 103 ARG A CA 1
ATOM 828 C C . ARG A 1 103 ? 3.475 5.375 14.753 1.00 75.75 103 ARG A C 1
ATOM 830 O O . ARG A 1 103 ? 3.248 6.272 15.555 1.00 75.75 103 ARG A O 1
ATOM 837 N N . GLY A 1 104 ? 4.657 4.764 14.685 1.00 71.44 104 GLY A N 1
ATOM 838 C CA . GLY A 1 104 ? 5.818 5.300 15.400 1.00 71.44 104 GLY A CA 1
ATOM 839 C C . GLY A 1 104 ? 6.250 6.618 14.743 1.00 71.44 104 GLY A C 1
ATOM 840 O O . GLY A 1 104 ? 6.475 6.598 13.537 1.00 71.44 104 GLY A O 1
ATOM 841 N N . PRO A 1 105 ? 6.381 7.747 15.459 1.00 64.06 105 PRO A N 1
ATOM 842 C CA . PRO A 1 105 ? 6.636 9.056 14.842 1.00 64.06 105 PRO A CA 1
ATOM 843 C C . PRO A 1 105 ? 7.967 9.150 14.069 1.00 64.06 105 PRO A C 1
ATOM 845 O O . PRO A 1 105 ? 8.160 10.094 13.312 1.00 64.06 105 PRO A O 1
ATOM 848 N N . SER A 1 106 ? 8.864 8.168 14.226 1.00 55.06 106 SER A N 1
ATOM 849 C CA . SER A 1 106 ? 10.192 8.107 13.602 1.00 55.06 106 SER A CA 1
ATOM 850 C C . SER A 1 106 ? 10.351 7.111 12.442 1.00 55.06 106 SER A C 1
ATOM 852 O O . SER A 1 106 ? 11.328 7.222 11.708 1.00 55.06 106 SER A O 1
ATOM 854 N N . SER A 1 107 ? 9.457 6.131 12.246 1.00 51.56 107 SER A N 1
ATOM 855 C CA . SER A 1 107 ? 9.520 5.260 11.051 1.00 51.56 107 SER A CA 1
ATOM 856 C C . SER A 1 107 ? 8.888 5.969 9.840 1.00 51.56 107 SER A C 1
ATOM 858 O O . SER A 1 107 ? 8.335 7.044 10.033 1.00 51.56 107 SER A O 1
ATOM 860 N N . GLU A 1 108 ? 8.930 5.433 8.614 1.00 50.53 108 GLU A N 1
ATOM 861 C CA . GLU A 1 108 ? 8.221 5.993 7.431 1.00 50.53 108 GLU A CA 1
ATOM 862 C C . GLU A 1 108 ? 6.930 5.237 7.079 1.00 50.53 108 GLU A C 1
ATOM 864 O O . GLU A 1 108 ? 5.966 5.835 6.599 1.00 50.53 108 GLU A O 1
ATOM 869 N N . ALA A 1 109 ? 6.846 3.958 7.447 1.00 48.16 109 ALA A N 1
ATOM 870 C CA . ALA A 1 109 ? 5.660 3.122 7.304 1.00 48.16 109 ALA A CA 1
ATOM 871 C C . ALA A 1 109 ? 5.615 2.063 8.416 1.00 48.16 109 ALA A C 1
ATOM 873 O O . ALA A 1 109 ? 6.658 1.576 8.863 1.00 48.16 109 ALA A O 1
ATOM 874 N N . LEU A 1 110 ? 4.407 1.696 8.857 1.00 47.66 110 LEU A N 1
ATOM 875 C CA . LEU A 1 110 ? 4.194 0.470 9.629 1.00 47.66 110 LEU A CA 1
ATOM 876 C C . LEU A 1 110 ? 4.040 -0.723 8.687 1.00 47.66 110 LEU A C 1
ATOM 878 O O . LEU A 1 110 ? 3.541 -0.584 7.577 1.00 47.66 110 LEU A O 1
ATOM 882 N N . HIS A 1 111 ? 4.480 -1.890 9.140 1.00 53.00 111 HIS A N 1
ATOM 883 C CA . HIS A 1 111 ? 4.453 -3.135 8.376 1.00 53.00 111 HIS A CA 1
ATOM 884 C C . HIS A 1 111 ? 4.411 -4.321 9.342 1.00 53.00 111 HIS A C 1
ATOM 886 O O . HIS A 1 111 ? 4.718 -4.136 10.525 1.00 53.00 111 HIS A O 1
ATOM 892 N N . PHE A 1 112 ? 4.139 -5.521 8.823 1.00 48.66 112 PHE A N 1
ATOM 893 C CA . PHE A 1 112 ? 4.071 -6.796 9.553 1.00 48.66 112 PHE A CA 1
ATOM 894 C C . PHE A 1 112 ? 5.119 -6.934 10.671 1.00 48.66 112 PHE A C 1
ATOM 896 O O . PHE A 1 112 ? 4.774 -7.101 11.838 1.00 48.66 112 PHE A O 1
ATOM 903 N N . GLY A 1 113 ? 6.402 -6.722 10.341 1.00 50.50 113 GLY A N 1
ATOM 904 C CA . GLY A 1 113 ? 7.493 -6.834 11.316 1.00 50.50 113 GLY A CA 1
ATOM 905 C C . GLY A 1 113 ? 7.353 -5.927 12.548 1.00 50.50 113 GLY A C 1
ATOM 906 O O . GLY A 1 113 ? 7.748 -6.338 13.629 1.00 50.50 113 GLY A O 1
ATOM 907 N N . HIS A 1 114 ? 6.760 -4.730 12.427 1.00 58.53 114 HIS A N 1
ATOM 908 C CA . HIS A 1 114 ? 6.610 -3.791 13.545 1.00 58.53 114 HIS A CA 1
ATOM 909 C C . HIS A 1 114 ? 5.481 -4.168 14.502 1.00 58.53 114 HIS A C 1
ATOM 911 O O . HIS A 1 114 ? 5.563 -3.805 15.669 1.00 58.53 114 HIS A O 1
ATOM 917 N N . LEU A 1 115 ? 4.411 -4.799 14.012 1.00 59.91 115 LEU A N 1
ATOM 918 C CA . LEU A 1 115 ? 3.151 -4.912 14.749 1.00 59.91 115 LEU A CA 1
ATOM 919 C C . LEU A 1 115 ? 2.896 -6.322 15.289 1.00 59.91 115 LEU A C 1
ATOM 921 O O . LEU A 1 115 ? 2.444 -6.435 16.432 1.00 59.91 115 LEU A O 1
ATOM 925 N N . ASP A 1 116 ? 3.225 -7.376 14.533 1.00 68.75 116 ASP A N 1
ATOM 926 C CA . ASP A 1 116 ? 2.874 -8.752 14.919 1.00 68.75 116 ASP A CA 1
ATOM 927 C C . ASP A 1 116 ? 3.415 -9.156 16.308 1.00 68.75 116 ASP A C 1
ATOM 929 O O . ASP A 1 116 ? 2.621 -9.652 17.112 1.00 68.75 116 ASP A O 1
ATOM 933 N N . PRO A 1 117 ? 4.679 -8.863 16.698 1.00 69.44 117 PRO A N 1
ATOM 934 C CA . PRO A 1 117 ? 5.176 -9.244 18.023 1.00 69.44 117 PRO A CA 1
ATOM 935 C C . PRO A 1 117 ? 4.379 -8.625 19.180 1.00 69.44 117 PRO A C 1
ATOM 937 O O . PRO A 1 117 ? 4.106 -9.298 20.177 1.00 69.44 117 PRO A O 1
ATOM 940 N N . TYR A 1 118 ? 3.970 -7.357 19.046 1.00 76.31 118 TYR A N 1
ATOM 941 C CA . TYR A 1 118 ? 3.188 -6.675 20.078 1.00 76.31 118 TYR A CA 1
ATOM 942 C C . TYR A 1 118 ? 1.784 -7.260 20.178 1.00 76.31 118 TYR A C 1
ATOM 944 O O . TYR A 1 118 ? 1.330 -7.577 21.276 1.00 76.31 118 TYR A O 1
ATOM 952 N N . PHE A 1 119 ? 1.111 -7.463 19.046 1.00 83.88 119 PHE A N 1
ATOM 953 C CA . PHE A 1 119 ? -0.247 -7.994 19.051 1.00 83.88 119 PHE A CA 1
ATOM 954 C C . PHE A 1 119 ? -0.318 -9.471 19.420 1.00 83.88 119 PHE A C 1
ATOM 956 O O . PHE A 1 119 ? -1.286 -9.887 20.057 1.00 83.88 119 PHE A O 1
ATOM 963 N N . ARG A 1 120 ? 0.711 -10.259 19.099 1.00 85.56 120 ARG A N 1
ATOM 964 C CA . ARG A 1 120 ? 0.838 -11.634 19.584 1.00 85.56 120 ARG A CA 1
ATOM 965 C C . ARG A 1 120 ? 0.867 -11.666 21.112 1.00 85.56 120 ARG A C 1
ATOM 967 O O . ARG A 1 120 ? 0.046 -12.354 21.714 1.00 85.56 120 ARG A O 1
ATOM 9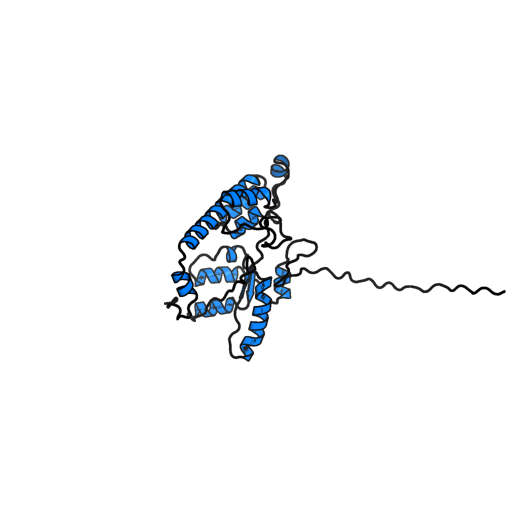74 N N . MET A 1 121 ? 1.711 -10.842 21.737 1.00 88.81 121 MET A N 1
ATOM 975 C CA . MET A 1 121 ? 1.727 -10.686 23.196 1.00 88.81 121 MET A CA 1
ATOM 976 C C . MET A 1 121 ? 0.368 -10.206 23.734 1.00 88.81 121 MET A C 1
ATOM 978 O O . MET A 1 121 ? -0.137 -10.751 24.716 1.00 88.81 121 MET A O 1
ATOM 982 N N . THR A 1 122 ? -0.264 -9.220 23.087 1.00 92.19 122 THR A N 1
ATOM 983 C CA . THR A 1 122 ? -1.595 -8.731 23.487 1.00 92.19 122 THR A CA 1
ATOM 984 C C . THR A 1 122 ? -2.641 -9.846 23.469 1.00 92.19 122 THR A C 1
ATOM 986 O O . THR A 1 122 ? -3.432 -9.951 24.404 1.00 92.19 122 THR A O 1
ATOM 989 N N . ARG A 1 123 ? -2.634 -10.711 22.450 1.00 93.81 123 ARG A N 1
ATOM 990 C CA . ARG A 1 123 ? -3.567 -11.843 22.325 1.00 93.81 123 ARG A CA 1
ATOM 991 C C . ARG A 1 123 ? -3.369 -12.909 23.403 1.00 93.81 123 ARG A C 1
ATOM 993 O O . ARG A 1 123 ? -4.351 -13.534 23.803 1.00 93.81 123 ARG A O 1
ATOM 1000 N N . ASP A 1 124 ? -2.144 -13.099 23.887 1.00 92.75 124 ASP A N 1
ATOM 1001 C CA . ASP A 1 124 ? -1.846 -14.036 24.979 1.00 92.75 124 ASP A CA 1
ATOM 1002 C C . ASP A 1 124 ? -2.325 -13.514 26.343 1.00 92.75 124 ASP A C 1
ATOM 1004 O O . ASP A 1 124 ? -2.741 -14.292 27.210 1.00 92.75 124 ASP A O 1
ATOM 1008 N N . VAL A 1 125 ? -2.280 -12.191 26.537 1.00 96.00 125 VAL A N 1
ATOM 1009 C CA . VAL A 1 125 ? -2.666 -11.531 27.792 1.00 96.00 125 VAL A CA 1
ATOM 1010 C C . VAL A 1 125 ? -4.165 -11.243 27.857 1.00 96.00 125 VAL A C 1
ATOM 1012 O O . VAL A 1 125 ? -4.751 -11.436 28.919 1.00 96.00 125 VAL A O 1
ATOM 1015 N N . ALA A 1 126 ? -4.799 -10.822 26.757 1.00 96.00 126 ALA A N 1
ATOM 1016 C CA . ALA A 1 126 ? -6.179 -10.322 26.750 1.00 96.00 126 ALA A CA 1
ATOM 1017 C C . ALA A 1 126 ? -7.190 -11.237 27.478 1.00 96.00 126 ALA A C 1
ATOM 1019 O O . ALA A 1 126 ? -7.889 -10.733 28.362 1.00 96.00 126 ALA A O 1
ATOM 1020 N N . PRO A 1 127 ? -7.215 -12.570 27.257 1.00 96.06 127 PRO A N 1
ATOM 1021 C CA . PRO A 1 127 ? -8.145 -13.447 27.972 1.00 96.06 127 PRO A CA 1
ATOM 1022 C C . PRO A 1 127 ? -7.904 -13.496 29.487 1.00 96.06 127 PRO A C 1
ATOM 1024 O O . PRO A 1 127 ? -8.846 -13.663 30.257 1.00 96.06 127 PRO A O 1
ATOM 1027 N N . ARG A 1 128 ? -6.652 -13.325 29.937 1.00 96.81 128 ARG A N 1
ATOM 1028 C CA . ARG A 1 128 ? -6.274 -13.369 31.365 1.00 96.81 128 ARG A CA 1
ATOM 1029 C C . ARG A 1 128 ? -6.783 -12.162 32.146 1.00 96.81 128 ARG A C 1
ATOM 1031 O O . ARG A 1 128 ? -6.877 -12.224 33.365 1.00 96.81 128 ARG A O 1
ATOM 1038 N N . ILE A 1 129 ? -7.092 -11.078 31.442 1.00 97.06 129 ILE A N 1
ATOM 1039 C CA . ILE A 1 129 ? -7.623 -9.834 32.005 1.00 97.06 129 ILE A CA 1
ATOM 1040 C C . ILE A 1 129 ? -9.080 -9.580 31.582 1.00 97.06 129 ILE A C 1
ATOM 1042 O O . ILE A 1 129 ? -9.578 -8.473 31.748 1.00 97.06 129 ILE A O 1
ATOM 1046 N N . GLY A 1 130 ? -9.772 -10.601 31.057 1.00 96.06 130 GLY A N 1
ATOM 1047 C CA . GLY A 1 130 ? -11.201 -10.535 30.734 1.00 96.06 130 GLY A CA 1
ATOM 1048 C C . GLY A 1 130 ? -11.551 -9.811 29.430 1.00 96.06 130 GLY A C 1
ATOM 1049 O O . GLY A 1 130 ? -12.714 -9.466 29.234 1.00 96.06 130 GLY A O 1
ATOM 1050 N N . TYR A 1 131 ? -10.583 -9.589 28.536 1.00 96.75 131 TYR A N 1
ATOM 1051 C CA . TYR A 1 131 ? -10.813 -8.976 27.225 1.00 96.75 131 TYR A CA 1
ATOM 1052 C C . TYR A 1 131 ? -10.765 -9.999 26.086 1.00 96.75 131 TYR A C 1
ATOM 1054 O O . TYR A 1 131 ? -10.156 -11.067 26.186 1.00 96.75 131 TYR A O 1
ATOM 1062 N N . GLN A 1 132 ? -11.403 -9.647 24.969 1.00 94.94 132 GLN A N 1
ATOM 1063 C CA . GLN A 1 132 ? -11.351 -10.423 23.733 1.00 94.94 132 GLN A CA 1
ATOM 1064 C C . GLN A 1 132 ? -9.991 -10.273 23.045 1.00 94.94 132 GLN A C 1
ATOM 1066 O O . GLN A 1 132 ? -9.321 -9.244 23.156 1.00 94.94 132 GLN A O 1
ATOM 1071 N N . LYS A 1 133 ? -9.581 -11.312 22.315 1.00 96.06 133 LYS A N 1
ATOM 1072 C CA . LYS A 1 133 ? -8.365 -11.254 21.504 1.00 96.06 133 LYS A CA 1
ATOM 1073 C C . LYS A 1 133 ? -8.589 -10.299 20.323 1.00 96.06 133 LYS A C 1
ATOM 1075 O O . LYS A 1 133 ? -9.610 -10.421 19.653 1.00 96.06 133 LYS A O 1
ATOM 1080 N N . PRO A 1 134 ? -7.653 -9.383 20.020 1.00 95.50 134 PRO A N 1
ATOM 1081 C CA . PRO A 1 134 ? -7.751 -8.573 18.811 1.00 95.50 134 PRO A CA 1
ATOM 1082 C C . PRO A 1 134 ? -7.508 -9.434 17.566 1.00 95.50 134 PRO A C 1
ATOM 1084 O O . PRO A 1 134 ? -6.565 -10.231 17.541 1.00 95.50 134 PRO A O 1
ATOM 1087 N N . ALA A 1 135 ? -8.324 -9.249 16.530 1.00 95.38 135 ALA A N 1
ATOM 1088 C CA . ALA A 1 135 ? -8.073 -9.796 15.200 1.00 95.38 135 ALA A CA 1
ATOM 1089 C C . ALA A 1 135 ? -7.046 -8.945 14.436 1.00 95.38 135 ALA A C 1
ATOM 1091 O O . ALA A 1 135 ? -6.896 -7.752 14.707 1.00 95.38 135 ALA A O 1
ATOM 1092 N N . LEU A 1 136 ? -6.354 -9.557 13.474 1.00 94.00 136 LEU A N 1
ATOM 1093 C CA . LEU A 1 136 ? -5.304 -8.919 12.673 1.00 94.00 136 LEU A CA 1
ATOM 1094 C C . LEU A 1 136 ? -5.454 -9.244 11.194 1.00 94.00 136 LEU A C 1
ATOM 1096 O O . LEU A 1 136 ? -5.827 -10.363 10.852 1.00 94.00 136 LEU A O 1
ATOM 1100 N N . ILE A 1 137 ? -5.083 -8.291 10.341 1.00 93.19 137 ILE A N 1
ATOM 1101 C CA . ILE A 1 137 ? -4.767 -8.504 8.927 1.00 93.19 137 ILE A CA 1
ATOM 1102 C C . ILE A 1 137 ? -3.377 -7.925 8.666 1.00 93.19 137 ILE A C 1
ATOM 1104 O O . ILE A 1 137 ? -3.079 -6.804 9.073 1.00 93.19 137 ILE A O 1
ATOM 1108 N N . GLU A 1 138 ? -2.524 -8.699 8.009 1.00 89.50 138 GLU A N 1
ATOM 1109 C CA . GLU A 1 138 ? -1.093 -8.426 7.902 1.00 89.50 138 GLU A CA 1
ATOM 1110 C C . GLU A 1 138 ? -0.704 -8.144 6.458 1.00 89.50 138 GLU A C 1
ATOM 1112 O O . GLU A 1 138 ? -1.038 -8.916 5.553 1.00 89.50 138 GLU A O 1
ATOM 1117 N N . SER A 1 139 ? -0.005 -7.029 6.239 1.00 88.12 139 SER A N 1
ATOM 1118 C CA . SER A 1 139 ? 0.442 -6.613 4.914 1.00 88.12 139 SER A CA 1
ATOM 1119 C C . SER A 1 139 ? 1.880 -7.026 4.614 1.00 88.12 139 SER A C 1
ATOM 1121 O O . SER A 1 139 ? 2.753 -7.031 5.486 1.00 88.12 139 SER A O 1
ATOM 1123 N N . SER A 1 140 ? 2.143 -7.323 3.345 1.00 84.62 140 SER A N 1
ATOM 1124 C CA . SER A 1 140 ? 3.485 -7.468 2.795 1.00 84.62 140 SER A CA 1
ATOM 1125 C C . SER A 1 140 ? 4.250 -6.142 2.842 1.00 84.62 140 SER A C 1
ATOM 1127 O O . SER A 1 140 ? 3.664 -5.057 2.907 1.00 84.62 140 SER A O 1
ATOM 1129 N N . PHE A 1 141 ? 5.574 -6.212 2.740 1.00 80.19 141 PHE A N 1
ATOM 1130 C CA . PHE A 1 141 ? 6.421 -5.026 2.687 1.00 80.19 141 PHE A CA 1
ATOM 1131 C C . PHE A 1 141 ? 6.306 -4.304 1.342 1.00 80.19 141 PHE A C 1
ATOM 1133 O O . PHE A 1 141 ? 6.285 -4.929 0.281 1.00 80.19 141 PHE A O 1
ATOM 1140 N N . PHE A 1 142 ? 6.301 -2.972 1.391 1.00 82.19 142 PHE A N 1
ATOM 1141 C CA . PHE A 1 142 ? 6.574 -2.151 0.217 1.00 82.19 142 PHE A CA 1
ATOM 1142 C C . PHE A 1 142 ? 8.084 -2.169 -0.057 1.00 82.19 142 PHE A C 1
ATOM 1144 O O . PHE A 1 142 ? 8.852 -1.828 0.850 1.00 82.19 142 PHE A O 1
ATOM 1151 N N . PRO A 1 143 ? 8.524 -2.556 -1.266 1.00 83.62 143 PRO A N 1
ATOM 1152 C CA . PRO A 1 143 ? 9.944 -2.617 -1.574 1.00 83.62 143 PRO A CA 1
ATOM 1153 C C . PRO A 1 143 ? 10.537 -1.211 -1.720 1.00 83.62 143 PRO A C 1
ATOM 1155 O O . PRO A 1 143 ? 9.848 -0.264 -2.124 1.00 83.62 143 PRO A O 1
ATOM 1158 N N . ALA A 1 144 ? 11.829 -1.080 -1.420 1.00 86.69 144 ALA A N 1
ATOM 1159 C CA . ALA A 1 144 ? 12.586 0.117 -1.757 1.00 86.69 144 ALA A CA 1
ATOM 1160 C C . ALA A 1 144 ? 12.674 0.299 -3.281 1.00 86.69 144 ALA A C 1
ATOM 1162 O O . ALA A 1 144 ? 12.565 -0.661 -4.050 1.00 86.69 144 ALA A O 1
ATOM 1163 N N . LEU A 1 145 ? 12.905 1.535 -3.730 1.00 86.94 145 LEU A N 1
ATOM 1164 C CA . LEU A 1 145 ? 13.060 1.827 -5.155 1.00 86.94 145 LEU A CA 1
ATOM 1165 C C . LEU A 1 145 ? 14.205 1.017 -5.780 1.00 86.94 145 LEU A C 1
ATOM 1167 O O . LEU A 1 145 ? 14.061 0.531 -6.898 1.00 86.94 145 LEU A O 1
ATOM 1171 N N . GLN A 1 146 ? 15.303 0.808 -5.057 1.00 86.81 146 GLN A N 1
ATOM 1172 C CA . GLN A 1 146 ? 16.487 0.127 -5.581 1.00 86.81 146 GLN A CA 1
ATOM 1173 C C . GLN A 1 146 ? 16.363 -1.403 -5.654 1.00 86.81 146 GLN A C 1
ATOM 1175 O O . GLN A 1 146 ? 17.224 -2.027 -6.270 1.00 86.81 146 GLN A O 1
ATOM 1180 N N . GLY A 1 147 ? 15.336 -2.022 -5.058 1.00 80.12 147 GLY A N 1
ATOM 1181 C CA . GLY A 1 147 ? 15.171 -3.478 -5.095 1.00 80.12 147 GLY A CA 1
ATOM 1182 C C . GLY A 1 147 ? 14.511 -4.087 -3.855 1.00 80.12 147 GLY A C 1
ATOM 1183 O O . GLY A 1 147 ? 14.081 -3.394 -2.937 1.00 80.12 147 GLY A O 1
ATOM 1184 N N . GLU A 1 148 ? 14.437 -5.420 -3.841 1.00 66.25 148 GLU A N 1
ATOM 1185 C CA . GLU A 1 148 ? 13.728 -6.216 -2.820 1.00 66.25 148 GLU A CA 1
ATOM 1186 C C . GLU A 1 148 ? 14.508 -6.460 -1.531 1.00 66.25 148 GLU A C 1
ATOM 1188 O O . GLU A 1 148 ? 13.912 -6.784 -0.508 1.00 66.25 148 GLU A O 1
ATOM 1193 N N . THR A 1 149 ? 15.829 -6.302 -1.567 1.00 61.56 149 THR A N 1
ATOM 1194 C CA . THR A 1 149 ? 16.708 -6.568 -0.421 1.00 61.56 149 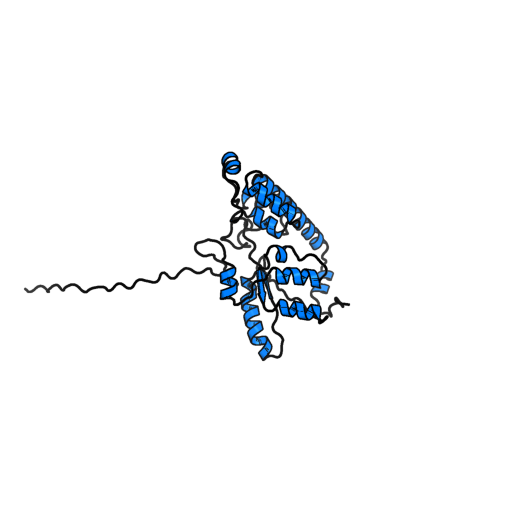THR A CA 1
ATOM 1195 C C . THR A 1 149 ? 16.689 -5.465 0.629 1.00 61.56 149 THR A C 1
ATOM 1197 O O . THR A 1 149 ? 17.271 -5.630 1.698 1.00 61.56 149 THR A O 1
ATOM 1200 N N . GLY A 1 150 ? 16.023 -4.344 0.339 1.00 57.34 150 GLY A N 1
ATOM 1201 C CA . GLY A 1 150 ? 15.935 -3.185 1.214 1.00 57.34 150 GLY A CA 1
ATOM 1202 C C . GLY A 1 150 ? 14.499 -2.839 1.597 1.00 57.34 150 GLY A C 1
ATOM 1203 O O . GLY A 1 150 ? 13.592 -2.797 0.762 1.00 57.34 150 GLY A O 1
ATOM 1204 N N . LYS A 1 151 ? 14.309 -2.505 2.874 1.00 61.69 151 LYS A N 1
ATOM 1205 C CA . LYS A 1 151 ? 13.161 -1.724 3.349 1.00 61.69 151 LYS A CA 1
ATOM 1206 C C . LYS A 1 151 ? 13.364 -0.260 2.939 1.00 61.69 151 LYS A C 1
ATOM 1208 O O . LYS A 1 151 ? 14.490 0.232 2.971 1.00 61.69 151 LYS A O 1
ATOM 1213 N N . MET A 1 152 ? 12.285 0.452 2.604 1.00 61.38 152 MET A N 1
ATOM 1214 C CA . MET A 1 152 ? 12.333 1.917 2.496 1.00 61.38 152 MET A CA 1
ATOM 1215 C C . MET A 1 152 ? 12.865 2.511 3.806 1.00 61.38 152 MET A C 1
ATOM 1217 O O . MET A 1 152 ? 12.347 2.200 4.884 1.00 61.38 152 MET A O 1
ATOM 1221 N N . SER A 1 153 ? 13.909 3.331 3.716 1.00 64.31 153 SER A N 1
ATOM 1222 C CA . SER A 1 153 ? 14.561 3.907 4.886 1.00 64.31 153 SER A CA 1
ATOM 1223 C C . SER A 1 153 ? 14.640 5.419 4.778 1.00 64.31 153 SER A C 1
ATOM 1225 O O . SER A 1 153 ? 15.197 5.943 3.816 1.00 64.31 153 SER A O 1
ATOM 1227 N N . ALA A 1 154 ? 14.235 6.103 5.850 1.00 59.97 154 ALA A N 1
ATOM 1228 C CA . ALA A 1 154 ? 14.416 7.545 5.999 1.00 59.97 154 ALA A CA 1
ATOM 1229 C C . ALA A 1 154 ? 15.871 7.998 5.915 1.00 59.97 154 ALA A C 1
ATOM 1231 O O . ALA A 1 154 ? 16.146 9.167 5.653 1.00 59.97 154 ALA A O 1
ATOM 1232 N N . SER A 1 155 ? 16.810 7.077 6.140 1.00 68.19 155 SER A N 1
ATOM 1233 C CA . SER A 1 155 ? 18.235 7.355 6.001 1.00 68.19 155 SER A CA 1
ATOM 1234 C C . SER A 1 155 ? 18.711 7.435 4.545 1.00 68.19 155 SER A C 1
ATOM 1236 O O . SER A 1 155 ? 19.768 8.016 4.314 1.00 68.19 155 SER A O 1
ATOM 1238 N N . ASP A 1 156 ? 17.954 6.913 3.570 1.00 77.44 156 ASP A N 1
ATOM 1239 C CA . ASP A 1 156 ? 18.210 7.104 2.137 1.00 77.44 156 ASP A CA 1
ATOM 1240 C C . ASP A 1 156 ? 16.987 7.741 1.452 1.00 77.44 156 ASP A C 1
ATOM 1242 O O . ASP A 1 156 ? 16.063 7.030 1.038 1.00 77.44 156 ASP A O 1
ATOM 1246 N N . PRO A 1 157 ? 17.000 9.071 1.239 1.00 79.38 157 PRO A N 1
ATOM 1247 C CA . PRO A 1 157 ? 15.913 9.789 0.577 1.00 79.38 157 PRO A CA 1
ATOM 1248 C C . PRO A 1 157 ? 15.610 9.324 -0.855 1.00 79.38 157 PRO A C 1
ATOM 1250 O O . PRO A 1 157 ? 14.569 9.690 -1.409 1.00 79.38 157 PRO A O 1
ATOM 1253 N N . ASN A 1 158 ? 16.508 8.564 -1.491 1.00 83.56 158 ASN A N 1
ATOM 1254 C CA . ASN A 1 158 ? 16.301 8.017 -2.834 1.00 83.56 158 ASN A CA 1
ATOM 1255 C C . ASN A 1 158 ? 15.682 6.615 -2.820 1.00 83.56 158 ASN A C 1
ATOM 1257 O O . ASN A 1 158 ? 15.317 6.121 -3.886 1.00 83.56 158 ASN A O 1
ATOM 1261 N N . SER A 1 159 ? 15.529 6.005 -1.641 1.00 81.12 159 SER A N 1
ATOM 1262 C CA . SER A 1 159 ? 14.927 4.678 -1.484 1.00 81.12 159 SER A CA 1
ATOM 1263 C C . SER A 1 159 ? 13.403 4.673 -1.528 1.00 81.12 159 SER A C 1
ATOM 1265 O O . SER A 1 159 ? 12.803 3.621 -1.750 1.00 81.12 159 SER A O 1
ATOM 1267 N N . ALA A 1 160 ? 12.779 5.842 -1.369 1.00 85.50 160 ALA A N 1
ATOM 1268 C CA . ALA A 1 160 ? 11.337 5.991 -1.257 1.00 85.50 160 ALA A CA 1
ATOM 1269 C C . ALA A 1 160 ? 10.796 7.203 -2.030 1.00 85.50 160 ALA A C 1
ATOM 1271 O O . ALA A 1 160 ? 11.490 8.196 -2.292 1.00 85.50 160 ALA A O 1
ATOM 1272 N N . ILE A 1 161 ? 9.507 7.119 -2.361 1.00 86.81 161 ILE A N 1
ATOM 1273 C CA . ILE A 1 161 ? 8.703 8.249 -2.826 1.00 86.81 161 ILE A CA 1
ATOM 1274 C C . ILE A 1 161 ? 7.999 8.856 -1.616 1.00 86.81 161 ILE A C 1
ATOM 1276 O O . ILE A 1 161 ? 7.210 8.186 -0.950 1.00 86.81 161 ILE A O 1
ATOM 1280 N N . TYR A 1 162 ? 8.271 10.128 -1.342 1.00 87.38 162 TYR A N 1
ATOM 1281 C CA . TYR A 1 162 ? 7.665 10.841 -0.224 1.00 87.38 162 TYR A CA 1
ATOM 1282 C C . TYR A 1 162 ? 6.380 11.531 -0.649 1.00 87.38 162 TYR A C 1
ATOM 1284 O O . TYR A 1 162 ? 6.276 12.081 -1.742 1.00 87.38 162 TYR A O 1
ATOM 1292 N N . VAL A 1 163 ? 5.426 11.623 0.275 1.00 88.75 163 VAL A N 1
ATOM 1293 C CA . VAL A 1 163 ? 4.193 12.407 0.081 1.00 88.75 163 VAL A CA 1
ATOM 1294 C C . VAL A 1 163 ? 4.440 13.922 -0.017 1.00 88.75 163 VAL A C 1
ATOM 1296 O O . VAL A 1 163 ? 3.535 14.691 -0.335 1.00 88.75 163 VAL A O 1
ATOM 1299 N N . THR A 1 164 ? 5.668 14.367 0.239 1.00 87.00 164 THR A N 1
ATOM 1300 C CA . THR A 1 164 ? 6.142 15.745 0.056 1.00 87.00 164 THR A CA 1
ATOM 1301 C C . THR A 1 164 ? 6.954 15.934 -1.228 1.00 87.00 164 THR A C 1
ATOM 1303 O O . THR A 1 164 ? 7.335 17.064 -1.532 1.00 87.00 164 THR A O 1
ATOM 1306 N N . ASP A 1 165 ? 7.225 14.869 -1.993 1.00 87.44 165 ASP A N 1
ATOM 1307 C CA . ASP A 1 165 ? 7.938 14.995 -3.262 1.00 87.44 165 ASP A CA 1
ATOM 1308 C C . ASP A 1 165 ? 7.092 15.788 -4.275 1.00 87.44 165 ASP A C 1
ATOM 1310 O O . ASP A 1 165 ? 5.869 15.670 -4.346 1.00 87.44 165 ASP A O 1
ATOM 1314 N N . SER A 1 166 ? 7.761 16.601 -5.096 1.00 94.38 166 SER A N 1
ATOM 1315 C CA . SER A 1 166 ? 7.132 17.241 -6.260 1.00 94.38 166 SER A CA 1
ATOM 1316 C C . SER A 1 166 ? 6.983 16.246 -7.410 1.00 94.38 166 SER A C 1
ATOM 1318 O O . SER A 1 166 ? 7.773 15.306 -7.518 1.00 94.38 166 SER A O 1
ATOM 1320 N N . SER A 1 167 ? 6.084 16.499 -8.363 1.00 94.56 167 SER A N 1
ATOM 1321 C CA . SER A 1 167 ? 5.907 15.643 -9.551 1.00 94.56 167 SER A CA 1
ATOM 1322 C C . SER A 1 167 ? 7.219 15.479 -10.349 1.00 94.56 167 SER A C 1
ATOM 1324 O O . SER A 1 167 ? 7.524 14.405 -10.871 1.00 94.56 167 SER A O 1
ATOM 1326 N N . LYS A 1 168 ? 8.085 16.511 -10.368 1.00 96.69 168 LYS A N 1
ATOM 1327 C CA . LYS A 1 168 ? 9.450 16.422 -10.931 1.00 96.69 168 LYS A CA 1
ATOM 1328 C C . LYS A 1 168 ? 10.372 15.525 -10.094 1.00 96.69 168 LYS A C 1
ATOM 1330 O O . LYS A 1 168 ? 11.162 14.773 -10.665 1.00 96.69 168 LYS A O 1
ATOM 1335 N N . GLY A 1 169 ? 10.285 15.607 -8.766 1.00 94.38 169 GLY A N 1
ATOM 1336 C CA . GLY A 1 169 ? 11.016 14.745 -7.834 1.00 94.38 169 GLY A CA 1
ATOM 1337 C C . GLY A 1 169 ? 10.647 13.273 -8.008 1.00 94.38 169 GLY A C 1
ATOM 1338 O O . GLY A 1 169 ? 11.535 12.453 -8.241 1.00 94.38 169 GLY A O 1
ATOM 1339 N N . ILE A 1 170 ? 9.347 12.966 -8.028 1.00 94.69 170 ILE A N 1
ATOM 1340 C CA . ILE A 1 170 ? 8.803 11.622 -8.280 1.00 94.69 170 ILE A CA 1
ATOM 1341 C C . ILE A 1 170 ? 9.333 11.084 -9.612 1.00 94.69 170 ILE A C 1
ATOM 1343 O O . ILE A 1 170 ? 9.937 10.010 -9.659 1.00 94.69 170 ILE A O 1
ATOM 1347 N N . LYS A 1 171 ? 9.204 11.868 -10.692 1.00 97.69 171 LYS A N 1
ATOM 1348 C CA . LYS A 1 171 ? 9.730 11.511 -12.018 1.00 97.69 171 LYS A CA 1
ATOM 1349 C C . LYS A 1 171 ? 11.222 11.186 -11.988 1.00 97.69 171 LYS A C 1
ATOM 1351 O O . LYS A 1 171 ? 11.646 10.206 -12.603 1.00 97.69 171 LYS A O 1
ATOM 1356 N N . ASN A 1 172 ? 12.032 12.006 -11.323 1.00 97.00 172 ASN A N 1
ATOM 1357 C CA . ASN A 1 172 ? 13.473 11.779 -11.243 1.00 97.00 172 ASN A CA 1
ATOM 1358 C C . ASN A 1 172 ? 13.794 10.494 -10.478 1.00 97.00 172 ASN A C 1
ATOM 1360 O O . ASN A 1 172 ? 14.620 9.711 -10.950 1.00 97.00 172 ASN A O 1
ATOM 1364 N N . LYS A 1 173 ? 13.121 10.257 -9.348 1.00 94.75 173 LYS A N 1
ATOM 1365 C CA . LYS A 1 173 ? 13.355 9.076 -8.519 1.00 94.75 173 LYS A CA 1
ATOM 1366 C C . LYS A 1 173 ? 12.965 7.783 -9.221 1.00 94.75 173 LYS A C 1
ATOM 1368 O O . LYS A 1 173 ? 13.780 6.869 -9.301 1.00 94.75 173 LYS A O 1
ATOM 1373 N N . VAL A 1 174 ? 11.774 7.734 -9.818 1.00 96.56 174 VAL A N 1
ATOM 1374 C CA . VAL A 1 174 ? 11.317 6.552 -10.565 1.00 96.56 174 VAL A CA 1
ATOM 1375 C C . VAL A 1 174 ? 12.252 6.254 -11.742 1.00 96.56 174 VAL A C 1
ATOM 1377 O O . VAL A 1 174 ? 12.659 5.113 -11.957 1.00 96.56 174 VAL A O 1
ATOM 1380 N N . ASN A 1 175 ? 12.657 7.272 -12.503 1.00 96.62 175 ASN A N 1
ATOM 1381 C CA . ASN A 1 175 ? 13.522 7.037 -13.658 1.00 96.62 175 ASN A CA 1
ATOM 1382 C C . ASN A 1 175 ? 14.931 6.580 -13.265 1.00 96.62 175 ASN A C 1
ATOM 1384 O O . ASN A 1 175 ? 15.448 5.665 -13.904 1.00 96.62 175 ASN A O 1
ATOM 1388 N N . ARG A 1 176 ? 15.529 7.179 -12.228 1.00 94.56 176 ARG A N 1
ATOM 1389 C CA . ARG A 1 176 ? 16.936 6.944 -11.863 1.00 94.56 176 ARG A CA 1
ATOM 1390 C C . ARG A 1 176 ? 17.154 5.805 -10.876 1.00 94.56 176 ARG A C 1
ATOM 1392 O O . ARG A 1 176 ? 18.160 5.120 -10.997 1.00 94.56 176 ARG A O 1
ATOM 1399 N N . TYR A 1 177 ? 16.256 5.634 -9.909 1.00 93.88 177 TYR A N 1
ATOM 1400 C CA . TYR A 1 177 ? 16.485 4.748 -8.764 1.00 93.88 177 TYR A CA 1
ATOM 1401 C C . TYR A 1 177 ? 15.555 3.539 -8.734 1.00 93.88 177 TYR A C 1
ATOM 1403 O O . TYR A 1 177 ? 15.924 2.547 -8.119 1.00 93.88 177 TYR A O 1
ATOM 1411 N N . ALA A 1 178 ? 14.393 3.579 -9.407 1.00 94.19 178 ALA A N 1
ATOM 1412 C CA . ALA A 1 178 ? 13.528 2.402 -9.474 1.00 94.19 178 ALA A CA 1
ATOM 1413 C C . ALA A 1 178 ? 14.183 1.297 -10.314 1.00 94.19 178 ALA A C 1
ATOM 1415 O O . ALA A 1 178 ? 14.359 1.467 -11.530 1.00 94.19 178 ALA A O 1
ATOM 1416 N N . PHE A 1 179 ? 14.526 0.185 -9.669 1.00 94.94 179 PHE A N 1
ATOM 1417 C CA . PHE A 1 179 ? 15.111 -0.982 -10.313 1.00 94.94 179 PHE A CA 1
ATOM 1418 C C . PHE A 1 179 ? 14.134 -1.589 -11.326 1.00 94.94 179 PHE A C 1
ATOM 1420 O O . PHE A 1 179 ? 12.936 -1.709 -11.068 1.00 94.94 179 PHE A O 1
ATOM 1427 N N . SER A 1 180 ? 14.657 -1.936 -12.500 1.00 95.81 180 SER A N 1
ATOM 1428 C CA . SER A 1 180 ? 13.891 -2.434 -13.639 1.00 95.81 180 SER A CA 1
ATOM 1429 C C . SER A 1 180 ? 14.243 -3.890 -13.906 1.00 95.81 180 SER A C 1
ATOM 1431 O O . SER A 1 180 ? 15.419 -4.225 -13.996 1.00 95.81 180 SER A O 1
ATOM 1433 N N . GLY A 1 181 ? 13.226 -4.718 -14.129 1.00 95.25 181 GLY A N 1
ATOM 1434 C CA . GLY A 1 181 ? 13.375 -6.083 -14.635 1.00 95.25 181 GLY A CA 1
ATOM 1435 C C . GLY A 1 181 ? 13.456 -6.175 -16.164 1.00 95.25 181 GLY A C 1
ATOM 1436 O O . GLY A 1 181 ? 13.523 -7.276 -16.707 1.00 95.25 181 GLY A O 1
ATOM 1437 N N . GLY A 1 182 ? 13.399 -5.043 -16.874 1.00 95.56 182 GLY A N 1
ATOM 1438 C CA . GLY A 1 182 ? 13.658 -4.957 -18.314 1.00 95.56 182 GLY A CA 1
ATOM 1439 C C . GLY A 1 182 ? 15.115 -5.256 -18.694 1.00 95.56 182 GLY A C 1
ATOM 1440 O O . GLY A 1 182 ? 15.969 -5.436 -17.835 1.00 95.56 182 GLY A O 1
ATOM 1441 N N . GLN A 1 183 ? 15.397 -5.301 -19.999 1.00 96.50 183 GLN A N 1
ATOM 1442 C CA . GLN A 1 183 ? 16.718 -5.666 -20.534 1.00 96.50 183 GLN A CA 1
ATOM 1443 C C . GLN A 1 183 ? 17.549 -4.419 -20.860 1.00 96.50 183 GLN A C 1
ATOM 1445 O O . GLN A 1 183 ? 16.989 -3.357 -21.136 1.00 96.50 183 GLN A O 1
ATOM 1450 N N . ASP A 1 184 ? 18.872 -4.578 -20.935 1.00 94.00 184 ASP A N 1
ATOM 1451 C CA . ASP A 1 184 ? 19.819 -3.479 -21.193 1.00 94.00 184 ASP A CA 1
ATOM 1452 C C . ASP A 1 184 ? 19.675 -2.838 -22.583 1.00 94.00 184 ASP A C 1
ATOM 1454 O O . ASP A 1 184 ? 20.018 -1.672 -22.780 1.00 94.00 184 ASP A O 1
ATOM 1458 N N . SER A 1 185 ? 19.169 -3.590 -23.566 1.00 96.06 185 SER A N 1
ATOM 1459 C CA . SER A 1 185 ? 18.933 -3.106 -24.928 1.00 96.06 185 SER A CA 1
ATOM 1460 C C . SER A 1 185 ? 17.495 -3.358 -25.369 1.00 96.06 185 SER A C 1
ATOM 1462 O O . SER A 1 185 ? 16.860 -4.332 -24.963 1.00 96.06 185 SER A O 1
ATOM 1464 N N . ILE A 1 186 ? 16.984 -2.496 -26.254 1.00 96.50 186 ILE A N 1
ATOM 1465 C CA . ILE A 1 186 ? 15.638 -2.648 -26.825 1.00 96.50 186 ILE A CA 1
ATOM 1466 C C . ILE A 1 186 ? 15.519 -3.983 -27.564 1.00 96.50 186 ILE A C 1
ATOM 1468 O O . ILE A 1 186 ? 14.510 -4.661 -27.413 1.00 96.50 186 ILE A O 1
ATOM 1472 N N . GLU A 1 187 ? 16.539 -4.384 -28.324 1.00 97.00 187 GLU A N 1
ATOM 1473 C CA . GLU A 1 187 ? 16.546 -5.656 -29.055 1.00 97.00 187 GLU A CA 1
ATOM 1474 C C . GLU A 1 187 ? 16.386 -6.853 -28.109 1.00 97.00 187 GLU A C 1
ATOM 1476 O O . GLU A 1 187 ? 15.488 -7.676 -28.295 1.00 97.00 187 GLU A O 1
ATOM 1481 N N . ASN A 1 188 ? 17.189 -6.901 -27.040 1.00 97.31 188 ASN A N 1
ATOM 1482 C CA . ASN A 1 188 ? 17.072 -7.943 -26.024 1.00 97.31 188 ASN A CA 1
ATOM 1483 C C . ASN A 1 188 ? 15.715 -7.881 -25.329 1.00 97.31 188 ASN A C 1
ATOM 1485 O O . ASN A 1 188 ? 15.112 -8.920 -25.083 1.00 97.31 188 ASN A O 1
ATOM 1489 N N . HIS A 1 189 ? 15.198 -6.683 -25.055 1.00 97.94 189 HIS A N 1
ATOM 1490 C CA . HIS A 1 189 ? 13.897 -6.521 -24.420 1.00 97.94 189 HIS A CA 1
ATOM 1491 C C . HIS A 1 189 ? 12.758 -7.043 -25.292 1.00 97.94 189 HIS A C 1
ATOM 1493 O O . HIS A 1 189 ? 11.907 -7.774 -24.798 1.00 97.94 189 HIS A O 1
ATOM 1499 N N . ARG A 1 190 ? 12.768 -6.747 -26.598 1.00 97.50 190 ARG A N 1
ATOM 1500 C CA . ARG A 1 190 ? 11.787 -7.298 -27.545 1.00 97.50 190 ARG A CA 1
ATOM 1501 C C . ARG A 1 190 ? 11.872 -8.823 -27.640 1.00 97.50 190 ARG A C 1
ATOM 1503 O O . ARG A 1 190 ? 10.859 -9.461 -27.903 1.00 97.50 190 ARG A O 1
ATOM 1510 N N . LYS A 1 191 ? 13.066 -9.395 -27.459 1.00 97.38 191 LYS A N 1
ATOM 1511 C CA . LYS A 1 191 ? 13.312 -10.835 -27.595 1.00 97.38 191 LYS A CA 1
ATOM 1512 C C . LYS A 1 191 ? 12.997 -11.635 -26.330 1.00 97.38 191 LYS A C 1
ATOM 1514 O O . LYS A 1 191 ? 12.422 -12.714 -26.431 1.00 97.38 191 LYS A O 1
ATOM 1519 N N . TYR A 1 192 ? 13.406 -11.138 -25.166 1.00 97.31 192 TYR A N 1
ATOM 1520 C CA . TYR A 1 192 ? 13.358 -11.867 -23.894 1.00 97.31 192 TYR A CA 1
ATOM 1521 C C . TYR A 1 192 ? 12.317 -11.321 -22.912 1.00 97.31 192 TYR A C 1
ATOM 1523 O O . TYR A 1 192 ? 11.999 -11.997 -21.939 1.00 97.31 192 TYR A O 1
ATOM 1531 N N . GLY A 1 193 ? 11.778 -10.125 -23.157 1.00 97.62 193 GLY A N 1
ATOM 1532 C CA . GLY A 1 193 ? 10.817 -9.484 -22.268 1.00 97.62 193 GLY A CA 1
ATOM 1533 C C . GLY A 1 193 ? 11.412 -8.994 -20.948 1.00 97.62 193 GLY A C 1
ATOM 1534 O O . GLY A 1 193 ? 12.633 -8.897 -20.779 1.00 97.62 193 GLY A O 1
ATOM 1535 N N . ALA A 1 194 ? 10.527 -8.632 -20.020 1.00 97.69 194 ALA A N 1
ATOM 1536 C CA . ALA A 1 194 ? 10.875 -8.178 -18.677 1.00 97.69 194 ALA A CA 1
ATOM 1537 C C . ALA A 1 194 ? 10.681 -9.279 -17.630 1.00 97.69 194 ALA A C 1
ATOM 1539 O O . ALA A 1 194 ? 9.683 -10.002 -17.653 1.00 97.69 194 ALA A O 1
ATOM 1540 N N . ASN A 1 195 ? 11.567 -9.330 -16.638 1.00 96.38 195 ASN A N 1
ATOM 1541 C CA . ASN A 1 195 ? 11.336 -10.100 -15.424 1.00 96.38 195 ASN A CA 1
ATOM 1542 C C . ASN A 1 195 ? 10.470 -9.295 -14.440 1.00 96.38 195 ASN A C 1
ATOM 1544 O O . ASN A 1 195 ? 10.961 -8.425 -13.722 1.00 96.38 195 ASN A O 1
ATOM 1548 N N . LEU A 1 196 ? 9.173 -9.599 -14.400 1.00 94.94 196 LEU A N 1
ATOM 1549 C CA . LEU A 1 196 ? 8.206 -8.895 -13.552 1.00 94.94 196 LEU A CA 1
ATOM 1550 C C . LEU A 1 196 ? 8.408 -9.155 -12.055 1.00 94.94 196 LEU A C 1
ATOM 1552 O O . LEU A 1 196 ? 8.009 -8.322 -11.244 1.00 94.94 196 LEU A O 1
ATOM 1556 N N . GLU A 1 197 ? 9.029 -10.280 -11.684 1.00 90.12 197 GLU A N 1
ATOM 1557 C CA . GLU A 1 197 ? 9.217 -10.634 -10.275 1.00 90.12 197 GLU A CA 1
ATOM 1558 C C . GLU A 1 197 ? 10.137 -9.658 -9.558 1.00 90.12 197 GLU A C 1
ATOM 1560 O O . GLU A 1 197 ? 9.929 -9.417 -8.377 1.00 90.12 197 GLU A O 1
ATOM 1565 N N . VAL A 1 198 ? 11.099 -9.061 -10.265 1.00 90.12 198 VAL A N 1
ATOM 1566 C CA . VAL A 1 198 ? 12.087 -8.134 -9.694 1.00 90.12 198 VAL A CA 1
ATOM 1567 C C . VAL A 1 198 ? 11.804 -6.668 -10.034 1.00 90.12 198 VAL A C 1
ATOM 1569 O O . VAL A 1 198 ? 12.438 -5.774 -9.482 1.00 90.12 198 VAL A O 1
ATOM 1572 N N . ASP A 1 199 ? 10.854 -6.390 -10.933 1.00 95.19 199 ASP A N 1
ATOM 1573 C CA . ASP A 1 199 ? 10.595 -5.039 -11.434 1.00 95.19 199 ASP A CA 1
ATOM 1574 C C . ASP A 1 199 ? 9.823 -4.185 -10.414 1.00 95.19 199 ASP A C 1
ATOM 1576 O O . ASP A 1 199 ? 8.638 -4.399 -10.139 1.00 95.19 199 ASP A O 1
ATOM 1580 N N . ILE A 1 200 ? 10.501 -3.181 -9.854 1.00 94.44 200 ILE A N 1
ATOM 1581 C CA . ILE A 1 200 ? 9.915 -2.297 -8.843 1.00 94.44 200 ILE A CA 1
ATOM 1582 C C . ILE A 1 200 ? 8.768 -1.451 -9.411 1.00 94.44 200 ILE A C 1
ATOM 1584 O O . ILE A 1 200 ? 7.741 -1.342 -8.731 1.00 94.44 200 ILE A O 1
ATOM 1588 N N . PRO A 1 201 ? 8.857 -0.892 -10.636 1.00 97.00 201 PRO A N 1
ATOM 1589 C CA . PRO A 1 201 ? 7.734 -0.181 -11.221 1.00 97.00 201 PRO A CA 1
ATOM 1590 C C . PRO A 1 201 ? 6.434 -0.991 -11.306 1.00 97.00 201 PRO A C 1
ATOM 1592 O O . PRO A 1 201 ? 5.383 -0.498 -10.891 1.00 97.00 201 PRO A O 1
ATOM 1595 N N . VAL A 1 202 ? 6.497 -2.241 -11.777 1.00 96.81 202 VAL A N 1
ATOM 15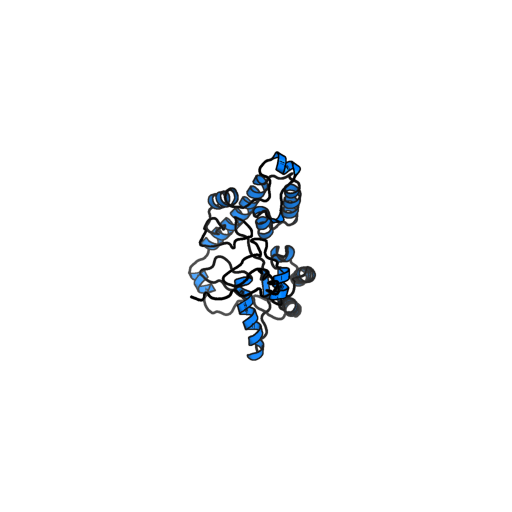96 C CA . VAL A 1 202 ? 5.331 -3.142 -11.841 1.00 96.81 202 VAL A CA 1
ATOM 1597 C C . VAL A 1 202 ? 4.789 -3.454 -10.449 1.00 96.81 202 VAL A C 1
ATOM 1599 O O . VAL A 1 202 ? 3.570 -3.489 -10.264 1.00 96.81 202 VAL A O 1
ATOM 1602 N N . LYS A 1 203 ? 5.657 -3.633 -9.447 1.00 93.75 203 LYS A N 1
ATOM 1603 C CA . LYS A 1 203 ? 5.218 -3.831 -8.056 1.00 93.75 203 LYS A CA 1
ATOM 1604 C C . LYS A 1 203 ? 4.490 -2.615 -7.505 1.00 93.75 203 LYS A C 1
ATOM 1606 O O . LYS A 1 203 ? 3.413 -2.766 -6.939 1.00 93.75 203 LYS A O 1
ATOM 1611 N N . TYR A 1 204 ? 5.030 -1.416 -7.715 1.00 94.75 204 TYR A N 1
ATOM 1612 C CA . TYR A 1 204 ? 4.382 -0.172 -7.296 1.00 94.75 204 TYR A CA 1
ATOM 1613 C C . TYR A 1 204 ? 3.030 0.024 -7.987 1.00 94.75 204 TYR A C 1
ATOM 1615 O O . TYR A 1 204 ? 2.056 0.366 -7.318 1.00 94.75 204 TYR A O 1
ATOM 1623 N N . LEU A 1 205 ? 2.924 -0.270 -9.286 1.00 96.88 205 LEU A N 1
ATOM 1624 C CA . LEU A 1 205 ? 1.629 -0.302 -9.975 1.00 96.88 205 LEU A CA 1
ATOM 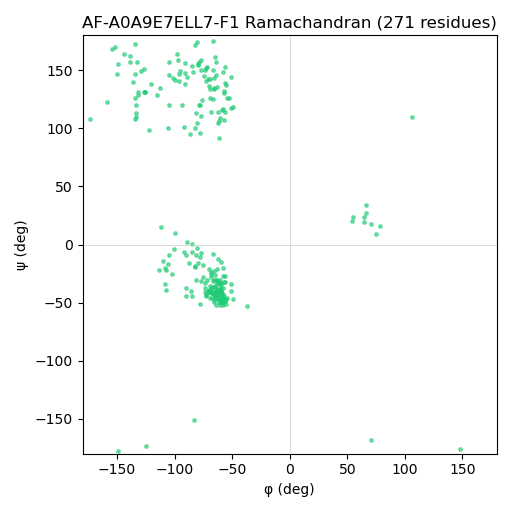1625 C C . LEU A 1 205 ? 0.684 -1.336 -9.341 1.00 96.88 205 LEU A C 1
ATOM 1627 O O . LEU A 1 205 ? -0.482 -1.035 -9.109 1.00 96.88 205 LEU A O 1
ATOM 1631 N N . GLY A 1 206 ? 1.198 -2.505 -8.957 1.00 95.00 206 GLY A N 1
ATOM 1632 C CA . GLY A 1 206 ? 0.458 -3.516 -8.200 1.00 95.00 206 GLY A CA 1
ATOM 1633 C C . GLY A 1 206 ? -0.128 -3.019 -6.875 1.00 95.00 206 GLY A C 1
ATOM 1634 O O . GLY A 1 206 ? -1.167 -3.525 -6.453 1.00 95.00 206 GLY A O 1
ATOM 1635 N N . PHE A 1 207 ? 0.463 -2.001 -6.250 1.00 92.62 207 PHE A N 1
ATOM 1636 C CA . PHE A 1 207 ? -0.096 -1.372 -5.056 1.00 92.62 207 PHE A CA 1
ATOM 1637 C C . PHE A 1 207 ? -1.040 -0.204 -5.377 1.00 92.62 207 PHE A C 1
ATOM 1639 O O . PHE A 1 207 ? -2.099 -0.093 -4.767 1.00 92.62 207 PHE A O 1
ATOM 1646 N N . PHE A 1 208 ? -0.666 0.676 -6.306 1.00 94.31 208 PHE A N 1
ATOM 1647 C CA . PHE A 1 208 ? -1.297 1.997 -6.426 1.00 94.31 208 PHE A CA 1
ATOM 1648 C C . PHE A 1 208 ? -2.208 2.178 -7.641 1.00 94.31 208 PHE A C 1
ATOM 1650 O O . PHE A 1 208 ? -3.038 3.083 -7.631 1.00 94.31 208 PHE A O 1
ATOM 1657 N N . LEU A 1 209 ? -2.077 1.356 -8.685 1.00 96.12 209 LEU A N 1
ATOM 1658 C CA . LEU A 1 209 ? -2.984 1.412 -9.832 1.00 96.12 209 LEU A CA 1
ATOM 1659 C C . LEU A 1 209 ? -4.297 0.720 -9.461 1.00 96.12 209 LEU A C 1
ATOM 1661 O O . LEU A 1 209 ? -4.265 -0.457 -9.135 1.00 96.12 209 LEU A O 1
ATOM 1665 N N . GLU A 1 210 ? -5.442 1.397 -9.498 1.00 93.44 210 GLU A N 1
ATOM 1666 C CA . GLU A 1 210 ? -6.712 0.798 -9.041 1.00 93.44 210 GLU A CA 1
ATOM 1667 C C . GLU A 1 210 ? -7.314 -0.221 -10.026 1.00 93.44 210 GLU A C 1
ATOM 1669 O O . GLU A 1 210 ? -7.986 -1.163 -9.603 1.00 93.44 210 GLU A O 1
ATOM 1674 N N . ASP A 1 211 ? -7.039 -0.058 -11.323 1.00 96.50 211 ASP A N 1
ATOM 1675 C CA . ASP A 1 211 ? -7.573 -0.891 -12.404 1.00 96.50 211 ASP A CA 1
ATOM 1676 C C . ASP A 1 211 ? -6.771 -2.200 -12.557 1.00 96.50 211 ASP A C 1
ATOM 1678 O O . ASP A 1 211 ? -5.593 -2.195 -12.924 1.00 96.50 211 ASP A O 1
ATOM 1682 N N . ASP A 1 212 ? -7.415 -3.333 -12.257 1.00 95.31 212 ASP A N 1
ATOM 1683 C CA . ASP A 1 212 ? -6.816 -4.668 -12.383 1.00 95.31 212 ASP A CA 1
ATOM 1684 C C . ASP A 1 212 ? -6.594 -5.073 -13.851 1.00 95.31 212 ASP A C 1
ATOM 1686 O O . ASP A 1 212 ? -5.577 -5.690 -14.169 1.00 95.31 212 ASP A O 1
ATOM 1690 N N . ALA A 1 213 ? -7.494 -4.689 -14.762 1.00 97.50 213 ALA A N 1
ATOM 1691 C CA . ALA A 1 213 ? -7.378 -5.030 -16.177 1.00 97.50 213 ALA A CA 1
ATOM 1692 C C . ALA A 1 213 ? -6.217 -4.273 -16.834 1.00 97.50 213 ALA A C 1
ATOM 1694 O O . ALA A 1 213 ? -5.470 -4.844 -17.635 1.00 97.50 213 ALA A O 1
ATOM 1695 N N . GLU A 1 214 ? -6.031 -3.004 -16.466 1.00 98.12 214 GLU A N 1
ATOM 1696 C CA . GLU A 1 214 ? -4.877 -2.224 -16.908 1.00 98.12 214 GLU A CA 1
ATOM 1697 C C . GLU A 1 214 ? -3.565 -2.812 -16.365 1.00 98.12 214 GLU A C 1
ATOM 1699 O O . GLU A 1 214 ? -2.604 -2.983 -17.121 1.00 98.12 214 GLU A O 1
ATOM 1704 N N . LEU A 1 215 ? -3.522 -3.176 -15.079 1.00 97.75 215 LEU A N 1
ATOM 1705 C CA . LEU A 1 215 ? -2.340 -3.795 -14.477 1.00 97.75 215 LEU A CA 1
ATOM 1706 C C . LEU A 1 215 ? -1.963 -5.108 -15.178 1.00 97.75 215 LEU A C 1
ATOM 1708 O O . LEU A 1 215 ? -0.788 -5.329 -15.489 1.00 97.75 215 LEU A O 1
ATOM 1712 N N . ASP A 1 216 ? -2.945 -5.966 -15.449 1.00 97.94 216 ASP A N 1
ATOM 1713 C CA . ASP A 1 216 ? -2.728 -7.241 -16.132 1.00 97.94 216 ASP A CA 1
ATOM 1714 C C . ASP A 1 216 ? -2.288 -7.045 -17.585 1.00 97.94 216 ASP A C 1
ATOM 1716 O O . ASP A 1 216 ? -1.408 -7.765 -18.071 1.00 97.94 216 ASP A O 1
ATOM 1720 N N . HIS A 1 217 ? -2.822 -6.027 -18.266 1.00 98.50 217 HIS A N 1
ATOM 1721 C CA . HIS A 1 217 ? -2.345 -5.630 -19.586 1.00 98.50 217 HIS A CA 1
ATOM 1722 C C . HIS A 1 217 ? -0.870 -5.207 -19.544 1.00 98.50 217 HIS A C 1
ATOM 1724 O O . HIS A 1 217 ? -0.064 -5.742 -20.307 1.00 98.50 217 HIS A O 1
ATOM 1730 N N . ILE A 1 218 ? -0.489 -4.323 -18.615 1.00 98.56 218 ILE A N 1
ATOM 1731 C CA . ILE A 1 218 ? 0.904 -3.879 -18.446 1.00 98.56 218 ILE A CA 1
ATOM 1732 C C . ILE A 1 218 ? 1.821 -5.077 -18.188 1.00 98.56 218 ILE A C 1
ATOM 1734 O O . ILE A 1 218 ? 2.838 -5.223 -18.866 1.00 98.56 218 ILE A O 1
ATOM 1738 N N . ARG A 1 219 ? 1.452 -5.973 -17.263 1.00 98.19 219 ARG A N 1
ATOM 1739 C CA . ARG A 1 219 ? 2.221 -7.193 -16.963 1.00 98.19 219 ARG A CA 1
ATOM 1740 C C . ARG A 1 219 ? 2.410 -8.057 -18.207 1.00 98.19 219 ARG A C 1
ATOM 1742 O O . ARG A 1 219 ? 3.532 -8.459 -18.509 1.00 98.19 219 ARG A O 1
ATOM 1749 N N . LYS A 1 220 ? 1.338 -8.308 -18.960 1.00 98.38 220 LYS A N 1
ATOM 1750 C CA . LYS A 1 220 ? 1.378 -9.134 -20.173 1.00 98.38 220 LYS A CA 1
ATOM 1751 C C . LYS A 1 220 ? 2.246 -8.519 -21.271 1.00 98.38 220 LYS A C 1
ATOM 1753 O O . LYS A 1 220 ? 3.036 -9.228 -21.894 1.00 98.38 220 LYS A O 1
ATOM 1758 N N . GLU A 1 221 ? 2.090 -7.226 -21.540 1.00 98.62 221 GLU A N 1
ATOM 1759 C CA . GLU A 1 221 ? 2.815 -6.551 -22.619 1.00 98.62 221 GLU A CA 1
ATOM 1760 C C . GLU A 1 221 ? 4.288 -6.335 -22.271 1.00 98.62 221 GLU A C 1
ATOM 1762 O O . GLU A 1 221 ? 5.154 -6.557 -23.118 1.00 98.62 221 GLU A O 1
ATOM 1767 N N . TYR A 1 222 ? 4.590 -5.954 -21.031 1.00 98.56 222 TYR A N 1
ATOM 1768 C CA . TYR A 1 222 ? 5.959 -5.739 -20.568 1.00 98.56 222 TYR A CA 1
ATOM 1769 C C . TYR A 1 222 ? 6.714 -7.060 -20.389 1.00 98.56 222 TYR A C 1
ATOM 1771 O O . TYR A 1 222 ? 7.835 -7.208 -20.874 1.00 98.56 222 TYR A O 1
ATOM 1779 N N . GLY A 1 223 ? 6.067 -8.072 -19.800 1.00 97.94 223 GLY A N 1
ATOM 1780 C CA . GLY A 1 223 ? 6.631 -9.418 -19.675 1.00 97.94 223 GLY A CA 1
ATOM 1781 C C . GLY A 1 223 ? 6.933 -10.061 -21.031 1.00 97.94 223 GLY A C 1
ATOM 1782 O O . GLY A 1 223 ? 7.905 -10.793 -21.158 1.00 97.94 223 GLY A O 1
ATOM 1783 N N . ALA A 1 224 ? 6.165 -9.729 -22.073 1.00 98.06 224 ALA A N 1
ATOM 1784 C CA . ALA A 1 224 ? 6.417 -10.188 -23.439 1.00 98.06 224 ALA A CA 1
ATOM 1785 C C . ALA A 1 224 ? 7.345 -9.269 -24.261 1.00 98.06 224 ALA A C 1
ATOM 1787 O O . ALA A 1 224 ? 7.538 -9.517 -25.450 1.00 98.06 224 ALA A O 1
ATOM 1788 N N . GLY A 1 225 ? 7.864 -8.180 -23.681 1.00 97.81 225 GLY A N 1
ATOM 1789 C CA . GLY A 1 225 ? 8.754 -7.236 -24.365 1.00 97.81 225 GLY A CA 1
ATOM 1790 C C . GLY A 1 225 ? 8.072 -6.299 -25.367 1.00 97.81 225 GLY A C 1
ATOM 1791 O O . GLY A 1 225 ? 8.752 -5.605 -26.125 1.00 97.81 225 GLY A O 1
ATOM 1792 N N . ARG A 1 226 ? 6.734 -6.265 -25.420 1.00 98.19 226 ARG A N 1
ATOM 1793 C CA . ARG A 1 226 ? 5.947 -5.379 -26.302 1.00 98.19 226 ARG A CA 1
ATOM 1794 C C . ARG A 1 226 ? 5.783 -3.965 -25.741 1.00 98.19 226 ARG A C 1
ATOM 1796 O O . ARG A 1 226 ? 5.759 -3.015 -26.521 1.00 98.19 226 ARG A O 1
ATOM 1803 N N . MET A 1 227 ? 5.759 -3.814 -24.425 1.00 98.31 227 MET A N 1
ATOM 1804 C CA . MET A 1 227 ? 5.868 -2.521 -23.744 1.00 98.31 227 MET A CA 1
ATOM 1805 C C . MET A 1 227 ? 7.306 -2.337 -23.255 1.00 98.31 227 MET A C 1
ATOM 1807 O O . MET A 1 227 ? 7.908 -3.313 -22.828 1.00 98.31 227 MET A O 1
ATOM 1811 N N . LEU A 1 228 ? 7.875 -1.134 -23.332 1.00 98.31 228 LEU A N 1
ATOM 1812 C CA . LEU A 1 228 ? 9.230 -0.844 -22.848 1.00 98.31 228 LEU A CA 1
ATOM 1813 C C . LEU A 1 228 ? 9.225 -0.374 -21.384 1.00 98.31 228 LEU A C 1
ATOM 1815 O O . LEU A 1 228 ? 8.271 0.249 -20.920 1.00 98.31 228 LEU A O 1
ATOM 1819 N N . THR A 1 229 ? 10.349 -0.542 -20.678 1.00 98.00 229 THR A N 1
ATOM 1820 C CA . THR A 1 229 ? 10.531 -0.060 -19.290 1.00 98.00 229 THR A CA 1
ATOM 1821 C C . THR A 1 229 ? 10.173 1.418 -19.119 1.00 98.00 229 THR A C 1
ATOM 1823 O O . THR A 1 229 ? 9.568 1.806 -18.121 1.00 98.00 229 THR A O 1
ATOM 1826 N N . GLY A 1 230 ? 10.527 2.265 -20.093 1.00 97.75 230 GLY A N 1
ATOM 1827 C CA . GLY A 1 230 ? 10.213 3.696 -20.049 1.00 97.75 230 GLY A CA 1
ATOM 1828 C C . GLY A 1 230 ? 8.710 3.990 -20.054 1.00 97.75 230 GLY A C 1
ATOM 1829 O O . GLY A 1 230 ? 8.277 4.943 -19.409 1.00 97.75 230 GLY A O 1
ATOM 1830 N N . GLU A 1 231 ? 7.912 3.160 -20.729 1.00 98.38 231 GLU A N 1
ATOM 1831 C CA . GLU A 1 231 ? 6.451 3.288 -20.788 1.00 98.38 231 GLU A CA 1
ATOM 1832 C C . GLU A 1 231 ? 5.819 2.889 -19.450 1.00 98.38 231 GLU A C 1
ATOM 1834 O O . GLU A 1 231 ? 5.012 3.642 -18.903 1.00 98.38 231 GLU A O 1
ATOM 1839 N N . VAL A 1 232 ? 6.274 1.778 -18.859 1.00 98.56 232 VAL A N 1
ATOM 1840 C CA . VAL A 1 232 ? 5.840 1.331 -17.522 1.00 98.56 232 VAL A CA 1
ATOM 1841 C C . VAL A 1 232 ? 6.181 2.377 -16.459 1.00 98.56 232 VAL A C 1
ATOM 1843 O O . VAL A 1 232 ? 5.322 2.779 -15.671 1.00 98.56 232 VAL A O 1
ATOM 1846 N N . LYS A 1 233 ? 7.422 2.885 -16.460 1.00 98.44 233 LYS A N 1
ATOM 1847 C CA . LYS A 1 233 ? 7.853 3.943 -15.534 1.00 98.44 233 LYS A CA 1
ATOM 1848 C C . LYS A 1 233 ? 7.045 5.222 -15.719 1.00 98.44 233 LYS A C 1
ATOM 1850 O O . LYS A 1 233 ? 6.684 5.847 -14.725 1.00 98.44 233 LYS A O 1
ATOM 1855 N N . LYS A 1 234 ? 6.735 5.611 -16.961 1.00 98.62 234 LYS A N 1
ATOM 1856 C CA . LYS A 1 234 ? 5.880 6.772 -17.240 1.00 98.62 234 LYS A CA 1
ATOM 1857 C C . LYS A 1 234 ? 4.502 6.597 -16.606 1.00 98.62 234 LYS A C 1
ATOM 1859 O O . LYS A 1 234 ? 4.068 7.500 -15.893 1.00 98.62 234 LYS A O 1
ATOM 1864 N N . ARG A 1 235 ? 3.864 5.437 -16.797 1.00 98.50 235 ARG A N 1
ATOM 1865 C CA . ARG A 1 235 ? 2.553 5.162 -16.200 1.00 98.50 235 ARG A CA 1
ATOM 1866 C C . ARG A 1 235 ? 2.602 5.201 -14.674 1.00 98.50 235 ARG A C 1
ATOM 1868 O O . ARG A 1 235 ? 1.746 5.816 -14.047 1.00 98.50 235 ARG A O 1
ATOM 1875 N N . LEU A 1 236 ? 3.644 4.629 -14.072 1.00 98.19 236 LEU A N 1
ATOM 1876 C CA . LEU A 1 236 ? 3.838 4.711 -12.626 1.00 98.19 236 LEU A CA 1
ATOM 1877 C C . LEU A 1 236 ? 3.981 6.158 -12.133 1.00 98.19 236 LEU A C 1
ATOM 1879 O O . LEU A 1 236 ? 3.397 6.521 -11.115 1.00 98.19 236 LEU A O 1
ATOM 1883 N N . ILE A 1 237 ? 4.749 6.989 -12.839 1.00 98.56 237 ILE A N 1
ATOM 1884 C CA . ILE A 1 237 ? 4.935 8.400 -12.476 1.00 98.56 237 ILE A CA 1
ATOM 1885 C C . ILE A 1 237 ? 3.596 9.133 -12.465 1.00 98.56 237 ILE A C 1
ATOM 1887 O O . ILE A 1 237 ? 3.364 9.919 -11.551 1.00 98.56 237 ILE A O 1
ATOM 1891 N N . GLU A 1 238 ? 2.726 8.879 -13.443 1.00 98.31 238 GLU A N 1
ATOM 1892 C CA . GLU A 1 238 ? 1.387 9.477 -13.502 1.00 98.31 238 GLU A CA 1
ATOM 1893 C C . GLU A 1 238 ? 0.553 9.090 -12.274 1.00 98.31 238 GLU A C 1
ATOM 1895 O O . GLU A 1 238 ? 0.087 9.974 -11.557 1.00 98.31 238 GLU A O 1
ATOM 1900 N N . VAL A 1 239 ? 0.459 7.788 -11.978 1.00 97.75 239 VAL A N 1
ATOM 1901 C CA . VAL A 1 239 ? -0.290 7.259 -10.822 1.00 97.75 239 VAL A CA 1
ATOM 1902 C C . VAL A 1 239 ? 0.224 7.845 -9.502 1.00 97.75 239 VAL A C 1
ATOM 1904 O O . VAL A 1 239 ? -0.557 8.328 -8.681 1.00 97.75 239 VAL A O 1
ATOM 1907 N N . LEU A 1 240 ? 1.544 7.841 -9.291 1.00 95.62 240 LEU A N 1
ATOM 1908 C CA . LEU A 1 240 ? 2.142 8.357 -8.057 1.00 95.62 240 LEU A CA 1
ATOM 1909 C C . LEU A 1 240 ? 2.012 9.875 -7.934 1.00 95.62 240 LEU A C 1
ATOM 1911 O O . LEU A 1 240 ? 1.775 10.370 -6.834 1.00 95.62 240 LEU A O 1
ATOM 1915 N N . SER A 1 241 ? 2.166 10.615 -9.035 1.00 96.31 241 SER A N 1
ATOM 1916 C CA . SER A 1 241 ? 2.044 12.078 -9.008 1.00 96.31 241 SER A CA 1
ATOM 1917 C C . SER A 1 241 ? 0.622 12.486 -8.646 1.00 96.31 241 SER A C 1
ATOM 1919 O O . SER A 1 241 ? 0.442 13.312 -7.757 1.00 96.31 241 SER A O 1
ATOM 1921 N N . GLU A 1 242 ? -0.385 11.848 -9.246 1.00 96.31 242 GLU A N 1
ATOM 1922 C CA . GLU A 1 242 ? -1.784 12.125 -8.918 1.00 96.31 242 GLU A CA 1
ATOM 1923 C C . GLU A 1 242 ? -2.096 11.811 -7.445 1.00 96.31 242 GLU A C 1
ATOM 1925 O O . GLU A 1 242 ? -2.733 12.614 -6.756 1.00 96.31 242 GLU A O 1
ATOM 1930 N N . LEU A 1 243 ? -1.615 10.668 -6.941 1.00 94.31 243 LEU A N 1
ATOM 1931 C CA . LEU A 1 243 ? -1.788 10.265 -5.545 1.00 94.31 243 LEU A CA 1
ATOM 1932 C C . LEU A 1 243 ? -1.181 11.292 -4.579 1.00 94.31 243 LEU A C 1
ATOM 1934 O O . LEU A 1 243 ? -1.845 11.728 -3.633 1.00 94.31 243 LEU A O 1
ATOM 1938 N N . VAL A 1 244 ? 0.072 11.686 -4.822 1.00 93.00 244 VAL A N 1
ATOM 1939 C CA . VAL A 1 244 ? 0.798 12.642 -3.979 1.00 93.00 244 VAL A CA 1
ATOM 1940 C C . VAL A 1 244 ? 0.157 14.029 -4.050 1.00 93.00 244 VAL A C 1
ATOM 1942 O O . VAL A 1 244 ? -0.050 14.651 -3.011 1.00 93.00 244 VAL A O 1
ATOM 1945 N N . GLU A 1 245 ? -0.257 14.491 -5.229 1.00 95.38 245 GLU A N 1
ATOM 1946 C CA . GLU A 1 245 ? -0.952 15.773 -5.392 1.00 95.38 245 GLU A CA 1
ATOM 1947 C C . GLU A 1 245 ? -2.316 15.787 -4.683 1.00 95.38 245 GLU A C 1
ATOM 1949 O O . GLU A 1 245 ? -2.686 16.780 -4.045 1.00 95.38 245 GLU A O 1
ATOM 1954 N N . ARG A 1 246 ? -3.078 14.683 -4.731 1.00 95.75 246 ARG A N 1
ATOM 1955 C CA . ARG A 1 246 ? -4.307 14.528 -3.930 1.00 95.75 246 ARG A CA 1
ATOM 1956 C C . ARG A 1 246 ? -4.010 14.613 -2.439 1.00 95.75 246 ARG A C 1
ATOM 1958 O O . ARG A 1 246 ? -4.701 15.346 -1.732 1.00 95.75 246 ARG A O 1
ATOM 1965 N N . HIS A 1 247 ? -2.988 13.895 -1.973 1.00 93.06 247 HIS A N 1
ATOM 1966 C CA . HIS A 1 247 ? -2.588 13.913 -0.569 1.00 93.06 247 HIS A CA 1
ATOM 1967 C C . HIS A 1 247 ? -2.169 15.317 -0.121 1.00 93.06 247 HIS A C 1
ATOM 1969 O O . HIS A 1 247 ? -2.633 15.785 0.913 1.00 93.06 247 HIS A O 1
ATOM 1975 N N . GLN A 1 248 ? -1.341 16.013 -0.901 1.00 90.56 248 GLN A N 1
ATOM 1976 C CA . GLN A 1 248 ? -0.872 17.362 -0.577 1.00 90.56 248 GLN A CA 1
ATOM 1977 C C . GLN A 1 248 ? -2.029 18.361 -0.499 1.00 90.56 248 GLN A C 1
ATOM 1979 O O . GLN A 1 248 ? -2.080 19.148 0.445 1.00 90.56 248 GLN A O 1
ATOM 1984 N N . ARG A 1 249 ? -2.997 18.286 -1.425 1.00 97.19 249 ARG A N 1
ATOM 1985 C CA . ARG A 1 249 ? -4.223 19.100 -1.358 1.00 97.19 249 ARG A CA 1
ATOM 1986 C C . ARG A 1 249 ? -5.042 18.803 -0.104 1.00 97.19 249 ARG A C 1
ATOM 1988 O O . ARG A 1 249 ? -5.455 19.737 0.574 1.00 97.19 249 ARG A O 1
ATOM 1995 N N . ALA A 1 250 ? -5.244 17.526 0.224 1.00 94.75 250 ALA A N 1
ATOM 1996 C CA . ALA A 1 250 ? -5.980 17.136 1.425 1.00 94.75 250 ALA A CA 1
ATOM 1997 C C . ALA A 1 250 ? -5.257 17.590 2.703 1.00 94.75 250 ALA A C 1
ATOM 1999 O O . ALA A 1 250 ? -5.883 18.150 3.595 1.00 94.75 250 ALA A O 1
ATOM 2000 N N . ARG A 1 251 ? -3.931 17.419 2.763 1.00 92.12 251 ARG A N 1
ATOM 2001 C CA . ARG A 1 251 ? -3.088 17.855 3.883 1.00 92.12 251 ARG A CA 1
ATOM 2002 C C . ARG A 1 251 ? -3.112 19.372 4.056 1.00 92.12 251 ARG A C 1
ATOM 2004 O O . ARG A 1 251 ? -3.148 19.837 5.185 1.00 92.12 251 ARG A O 1
ATOM 2011 N N . ALA A 1 252 ? -3.098 20.139 2.967 1.00 95.56 252 ALA A N 1
ATOM 2012 C CA . ALA A 1 252 ? -3.173 21.600 3.020 1.00 95.56 252 ALA A CA 1
ATOM 2013 C C . ALA A 1 252 ? -4.517 22.115 3.566 1.00 95.56 252 ALA A C 1
ATOM 2015 O O . ALA A 1 252 ? -4.578 23.237 4.055 1.00 95.56 252 ALA A O 1
ATOM 2016 N N . ALA A 1 253 ? -5.577 21.304 3.494 1.00 97.50 253 ALA A N 1
ATOM 2017 C CA . ALA A 1 253 ? -6.880 21.621 4.070 1.00 97.50 253 ALA A CA 1
ATOM 2018 C C . ALA A 1 253 ? -6.998 21.255 5.563 1.00 97.50 253 ALA A C 1
ATOM 2020 O O . ALA A 1 253 ? -8.013 21.574 6.174 1.00 97.5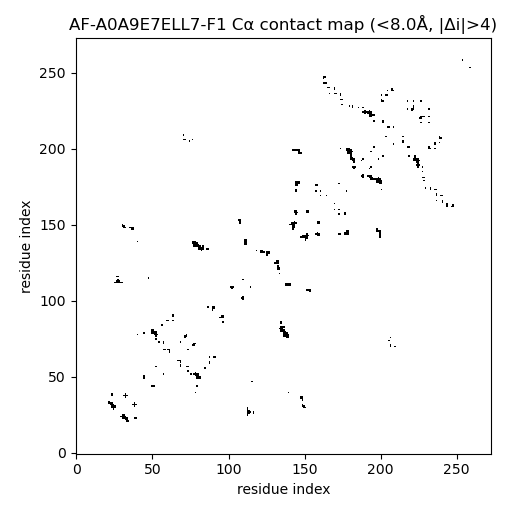0 253 ALA A O 1
ATOM 2021 N N . VAL A 1 254 ? -6.002 20.578 6.150 1.00 97.06 254 VAL A N 1
ATOM 2022 C CA . VAL A 1 254 ? -6.000 20.227 7.577 1.00 97.06 254 VAL A CA 1
ATOM 2023 C C . VAL A 1 254 ? -5.599 21.449 8.396 1.00 97.06 254 VAL A C 1
ATOM 2025 O O . VAL A 1 254 ? -4.493 21.961 8.229 1.00 97.06 254 VAL A O 1
ATOM 2028 N N . THR A 1 255 ? -6.480 21.890 9.293 1.00 98.12 255 THR A N 1
ATOM 2029 C CA . THR A 1 255 ? -6.201 22.982 10.238 1.00 98.12 255 THR A CA 1
ATOM 2030 C C . THR A 1 255 ? -5.784 22.453 11.609 1.00 98.12 255 THR A C 1
ATOM 2032 O O . THR A 1 255 ? -6.027 21.286 11.933 1.00 98.12 255 THR A O 1
ATOM 2035 N N . ASP A 1 256 ? -5.197 23.318 12.434 1.00 97.69 256 ASP A N 1
ATOM 2036 C CA . ASP A 1 256 ? -4.844 22.979 13.815 1.00 97.69 256 ASP A CA 1
ATOM 2037 C C . ASP A 1 256 ? -6.096 22.597 14.621 1.00 97.69 256 ASP A C 1
ATOM 2039 O O . ASP A 1 256 ? -6.082 21.601 15.338 1.00 97.69 256 ASP A O 1
ATOM 2043 N N . GLU A 1 257 ? -7.234 23.268 14.400 1.00 97.75 257 GLU A N 1
ATOM 2044 C CA . GLU A 1 257 ? -8.501 22.910 15.050 1.00 97.75 257 GLU A CA 1
ATOM 2045 C C . GLU A 1 257 ? -8.996 21.520 14.633 1.00 97.75 257 GLU A C 1
ATOM 2047 O O . GLU A 1 257 ? -9.579 20.803 15.446 1.00 97.75 257 GLU A O 1
ATOM 2052 N N . MET A 1 258 ? -8.772 21.109 13.378 1.00 96.88 258 MET A N 1
ATOM 2053 C CA . MET A 1 258 ? -9.095 19.749 12.933 1.00 96.88 258 MET A CA 1
ATOM 2054 C C . MET A 1 258 ? -8.207 18.714 13.623 1.00 96.88 258 MET A C 1
ATOM 2056 O O . MET A 1 258 ? -8.701 17.644 13.987 1.00 96.88 258 MET A O 1
ATOM 2060 N N . VAL A 1 259 ? -6.917 19.016 13.803 1.00 95.94 259 VAL A N 1
ATOM 2061 C CA . VAL A 1 259 ? -5.973 18.145 14.519 1.00 95.94 259 VAL A CA 1
ATOM 2062 C C . VAL A 1 259 ? -6.368 18.040 15.987 1.00 95.94 259 VAL A C 1
ATOM 2064 O O . VAL A 1 259 ? -6.532 16.925 16.483 1.00 95.94 259 VAL A O 1
ATOM 2067 N N . ASP A 1 260 ? -6.617 19.164 16.652 1.00 96.81 260 ASP A N 1
ATOM 2068 C CA . ASP A 1 260 ? -7.053 19.208 18.048 1.00 96.81 260 ASP A CA 1
ATOM 2069 C C . ASP A 1 260 ? -8.366 18.450 18.236 1.00 96.81 260 ASP A C 1
ATOM 2071 O O . ASP A 1 260 ? -8.476 17.587 19.109 1.00 96.81 260 ASP A O 1
ATOM 2075 N N . ALA A 1 261 ? -9.348 18.691 17.362 1.00 94.25 261 ALA A N 1
ATOM 2076 C CA . ALA A 1 261 ? -10.609 17.967 17.384 1.00 94.25 261 ALA A CA 1
ATOM 2077 C C . ALA A 1 261 ? -10.403 16.464 17.168 1.00 94.25 261 ALA A C 1
ATOM 2079 O O . ALA A 1 261 ? -11.085 15.675 17.817 1.00 94.25 261 ALA A O 1
ATOM 2080 N N . PHE A 1 262 ? -9.483 16.053 16.286 1.00 93.25 262 PHE A N 1
ATOM 2081 C CA . PHE A 1 262 ? -9.180 14.646 16.027 1.00 93.25 262 PHE A CA 1
ATOM 2082 C C . PHE A 1 262 ? -8.477 13.972 17.213 1.00 93.25 262 PHE A C 1
ATOM 2084 O O . PHE A 1 262 ? -8.839 12.841 17.547 1.00 93.25 262 PHE A O 1
ATOM 2091 N N . MET A 1 263 ? -7.530 14.660 17.857 1.00 94.56 263 MET A N 1
ATOM 2092 C CA . MET A 1 263 ? -6.728 14.151 18.978 1.00 94.56 263 MET A CA 1
ATOM 2093 C C . MET A 1 263 ? -7.432 14.255 20.339 1.00 94.56 263 MET A C 1
ATOM 2095 O O . MET A 1 263 ? -7.058 13.544 21.273 1.00 94.56 263 MET A O 1
ATOM 2099 N N . ALA A 1 264 ? -8.465 15.090 20.465 1.00 95.81 264 ALA A N 1
ATOM 2100 C CA . ALA A 1 264 ? -9.260 15.199 21.681 1.00 95.81 264 ALA A CA 1
ATOM 2101 C C . ALA A 1 264 ? -10.037 13.904 21.972 1.00 95.81 264 ALA A C 1
ATOM 2103 O O . ALA A 1 264 ? -10.729 13.354 21.104 1.00 95.81 264 ALA A O 1
ATOM 2104 N N . ALA A 1 265 ? -9.977 13.457 23.231 1.00 95.88 265 ALA A N 1
ATOM 2105 C CA . ALA A 1 265 ? -10.802 12.366 23.732 1.00 95.88 265 ALA A CA 1
ATOM 2106 C C . ALA A 1 265 ? -12.283 12.764 23.654 1.00 95.88 265 ALA A C 1
ATOM 2108 O O . ALA A 1 265 ? -12.731 13.685 24.338 1.00 95.88 265 ALA A O 1
ATOM 2109 N N . ARG A 1 266 ? -13.042 12.073 22.805 1.00 92.62 266 ARG A N 1
ATOM 2110 C CA . ARG A 1 266 ? -14.461 12.350 22.567 1.00 92.62 266 ARG A CA 1
ATOM 2111 C C . ARG A 1 266 ? -15.213 11.071 22.207 1.00 92.62 266 ARG A C 1
ATOM 2113 O O . ARG A 1 266 ? -14.599 10.143 21.674 1.00 92.62 266 ARG A O 1
ATOM 2120 N N . PRO A 1 267 ? -16.536 11.017 22.434 1.00 90.38 267 PRO A N 1
ATOM 2121 C CA . PRO A 1 267 ? -17.367 9.983 21.841 1.00 90.38 267 PRO A CA 1
ATOM 2122 C C . PRO A 1 267 ? -17.222 10.015 20.319 1.00 90.38 267 PRO A C 1
ATOM 2124 O O . PRO A 1 267 ? -17.300 11.079 19.701 1.00 90.38 267 PRO A O 1
ATOM 2127 N N . LEU A 1 268 ? -17.009 8.852 19.710 1.00 87.31 268 LEU A N 1
ATOM 2128 C CA . LEU A 1 268 ? -17.053 8.753 18.259 1.00 87.31 268 LEU A CA 1
ATOM 2129 C C . LEU A 1 268 ? -18.500 8.953 17.786 1.00 87.31 268 LEU A C 1
ATOM 2131 O O . LEU A 1 268 ? -19.423 8.482 18.458 1.00 87.31 268 LEU A O 1
ATOM 2135 N N . PRO A 1 269 ? -18.720 9.638 16.647 1.00 79.75 269 PRO A N 1
ATOM 2136 C CA . PRO A 1 269 ? -20.055 9.740 16.072 1.00 79.75 269 PRO A CA 1
ATOM 2137 C C . PRO A 1 269 ? -20.625 8.336 15.836 1.00 79.75 269 PRO A C 1
ATOM 2139 O O . PRO A 1 269 ? -19.871 7.381 15.635 1.00 79.75 269 PRO A O 1
ATOM 2142 N N . HIS A 1 270 ? -21.952 8.195 15.856 1.00 71.75 270 HIS A N 1
ATOM 2143 C CA . HIS A 1 270 ? -22.606 6.943 15.476 1.00 71.75 270 HIS A CA 1
ATOM 2144 C C . HIS A 1 270 ? -22.270 6.621 14.010 1.00 71.75 270 HIS A C 1
ATOM 2146 O O . HIS A 1 270 ? -22.932 7.093 13.095 1.00 71.75 270 HIS A O 1
ATOM 2152 N N . MET A 1 271 ? -21.199 5.853 13.796 1.00 61.78 271 MET A N 1
ATOM 2153 C CA . MET A 1 271 ? -20.701 5.480 12.465 1.00 61.78 271 MET A CA 1
ATOM 2154 C C . MET A 1 271 ? -21.463 4.298 11.853 1.00 61.78 271 MET A C 1
ATOM 2156 O O . MET A 1 271 ? -21.281 4.002 10.677 1.00 61.78 271 MET A O 1
ATOM 2160 N N . PHE A 1 272 ? -22.321 3.642 12.637 1.00 54.72 272 PHE A N 1
ATOM 2161 C CA . PHE A 1 272 ? -23.104 2.481 12.227 1.00 54.72 272 PHE A CA 1
ATOM 2162 C C . PHE A 1 272 ? -24.556 2.679 12.680 1.00 54.72 272 PHE A C 1
ATOM 2164 O O . PHE A 1 272 ? -24.817 2.756 13.887 1.00 54.72 272 PHE A O 1
ATOM 2171 N N . SER A 1 273 ? -25.451 2.827 11.701 1.00 49.84 273 SER A N 1
ATOM 2172 C CA . SER A 1 273 ? -26.916 2.829 11.819 1.00 49.84 273 SER A CA 1
ATOM 2173 C C . SER A 1 273 ? -27.476 1.505 11.331 1.00 49.84 273 SER A C 1
ATOM 2175 O O . SER A 1 273 ? -27.024 1.102 10.235 1.00 49.84 273 SER A O 1
#

Organism: NCBI:txid320322